Protein AF-A0A6I1ZNT2-F1 (afdb_monomer_lite)

Sequence (365 aa):
MSSWWNGPRPATCPTPTTRRLNVGRVSFAVLEDRKFKSGCNGLVPPTTSGRADHVIDPDFDPKTFDVPGAKLLGDRQLAFLADWAADWRDADMKAALSQTVFAGVATLHGAELFRLVADLDCNGWPQTGRNQALHELRRGFAFMVGGDQHLSTIVHHGIDDWNDAGWSFCVPSIANFYPRAWVPLTPGGNREAGMPDYTGKFLDGLGNHVTVWAATNPGKPTGREPAALHDRMPGYGIVRFNKAERTITIECWPRYADPSNPDERQYPGWPKTISQLDNYGRRAVRYLPTIKVRGMADPVLQVIDEADGEIVYTLRIKGSSFRPKVFREGVYTLKVGEPGTEKMKTLTGIQSLAPEKSRMIRVKF

pLDDT: mean 93.95, std 11.27, range [30.97, 98.94]

Structure (mmCIF, N/CA/C/O backbone):
data_AF-A0A6I1ZNT2-F1
#
_entry.id   AF-A0A6I1ZNT2-F1
#
loop_
_atom_site.group_PDB
_atom_site.id
_atom_site.type_symbol
_atom_site.label_atom_id
_atom_site.label_alt_id
_atom_site.label_comp_id
_atom_site.label_asym_id
_atom_site.label_entity_id
_atom_site.label_seq_id
_atom_site.pdbx_PDB_ins_code
_atom_site.Cartn_x
_atom_site.Cartn_y
_atom_site.Cartn_z
_atom_site.occupancy
_atom_site.B_iso_or_equiv
_atom_site.auth_seq_id
_atom_site.auth_comp_id
_atom_site.auth_asym_id
_atom_site.auth_atom_id
_atom_site.pdbx_PDB_model_num
ATOM 1 N N . MET A 1 1 ? 20.709 -15.180 -17.227 1.00 37.53 1 MET A N 1
ATOM 2 C CA . MET A 1 1 ? 19.789 -15.405 -16.085 1.00 37.53 1 MET A CA 1
ATOM 3 C C . MET A 1 1 ? 18.461 -16.007 -16.572 1.00 37.53 1 MET A C 1
ATOM 5 O O . MET A 1 1 ? 17.402 -15.480 -16.270 1.00 37.53 1 MET A O 1
ATOM 9 N N . SER A 1 2 ? 18.493 -17.101 -17.342 1.00 32.47 2 SER A N 1
ATOM 10 C CA . SER A 1 2 ? 17.311 -17.684 -18.011 1.00 32.47 2 SER A CA 1
ATOM 11 C C . SER A 1 2 ? 16.838 -19.016 -17.406 1.00 32.47 2 SER A C 1
ATOM 13 O O . SER A 1 2 ? 15.944 -19.648 -17.953 1.00 32.47 2 SER A O 1
ATOM 15 N N . SER A 1 3 ? 17.389 -19.457 -16.271 1.00 30.97 3 SER A N 1
ATOM 16 C CA . SER A 1 3 ? 17.131 -20.800 -15.723 1.00 30.97 3 SER A CA 1
ATOM 17 C C . SER A 1 3 ? 16.056 -20.884 -14.628 1.00 30.97 3 SER A C 1
ATOM 19 O O . SER A 1 3 ? 15.853 -21.965 -14.088 1.00 30.97 3 SER A O 1
ATOM 21 N N . TRP A 1 4 ? 15.349 -19.796 -14.299 1.00 38.69 4 TRP A N 1
ATOM 22 C CA . TRP A 1 4 ? 14.295 -19.801 -13.264 1.00 38.69 4 TRP A CA 1
ATOM 23 C C . TRP A 1 4 ? 12.877 -20.080 -13.801 1.00 38.69 4 TRP A C 1
ATOM 25 O O . TRP A 1 4 ? 11.938 -20.173 -13.020 1.00 38.69 4 TRP A O 1
ATOM 35 N N . TRP A 1 5 ? 12.716 -20.239 -15.121 1.00 41.88 5 TRP A N 1
ATOM 36 C CA . TRP A 1 5 ? 11.409 -20.236 -15.803 1.00 41.88 5 TRP A CA 1
ATOM 37 C C . TRP A 1 5 ? 10.924 -21.610 -16.297 1.00 41.88 5 TRP A C 1
ATOM 39 O O . TRP A 1 5 ? 9.924 -21.695 -17.012 1.00 41.88 5 TRP A O 1
ATOM 49 N N . ASN A 1 6 ? 11.604 -22.692 -15.904 1.00 40.50 6 ASN A N 1
ATOM 50 C CA . ASN A 1 6 ? 11.052 -24.042 -16.022 1.00 40.50 6 ASN A CA 1
ATOM 51 C C . ASN A 1 6 ? 10.135 -24.267 -14.813 1.00 40.50 6 ASN A C 1
ATOM 53 O O . ASN A 1 6 ? 10.592 -24.178 -13.676 1.00 40.50 6 ASN A O 1
ATOM 57 N N . GLY A 1 7 ? 8.840 -24.454 -15.082 1.00 44.12 7 GLY A N 1
ATOM 58 C CA . GLY A 1 7 ? 7.743 -24.201 -14.143 1.00 44.12 7 GLY A CA 1
ATOM 59 C C . GLY A 1 7 ? 7.878 -24.835 -12.749 1.00 44.12 7 GLY A C 1
ATOM 60 O O . GLY A 1 7 ? 8.479 -25.902 -12.593 1.00 44.12 7 GLY A O 1
ATOM 61 N N . PRO A 1 8 ? 7.291 -24.213 -11.710 1.00 42.75 8 PRO A N 1
ATOM 62 C CA . PRO A 1 8 ? 7.366 -24.760 -10.371 1.00 42.75 8 PRO A CA 1
ATOM 63 C C . PRO A 1 8 ? 6.466 -25.997 -10.270 1.00 42.75 8 PRO A C 1
ATOM 65 O O . PRO A 1 8 ? 5.246 -25.912 -10.405 1.00 42.75 8 PRO A O 1
ATOM 68 N N . ARG A 1 9 ? 7.045 -27.149 -9.905 1.00 43.91 9 ARG A N 1
ATOM 69 C CA . ARG A 1 9 ? 6.327 -27.996 -8.942 1.00 43.91 9 ARG A CA 1
ATOM 70 C C . ARG A 1 9 ? 6.219 -27.155 -7.666 1.00 43.91 9 ARG A C 1
ATOM 72 O O . ARG A 1 9 ? 7.243 -26.584 -7.281 1.00 43.91 9 ARG A O 1
ATOM 79 N N . PRO A 1 10 ? 5.045 -27.042 -7.021 1.00 43.69 10 PRO A N 1
ATOM 80 C CA . PRO A 1 10 ? 4.932 -26.299 -5.775 1.00 43.69 10 PRO A CA 1
ATOM 81 C C . PRO A 1 10 ? 5.997 -26.810 -4.806 1.00 43.69 10 PRO A C 1
ATOM 83 O O . PRO A 1 10 ? 6.025 -27.993 -4.466 1.00 43.69 10 PRO A O 1
ATOM 86 N N . ALA A 1 11 ? 6.927 -25.934 -4.431 1.00 44.03 11 ALA A N 1
ATOM 87 C CA . ALA A 1 11 ? 8.007 -26.301 -3.540 1.00 44.03 11 ALA A CA 1
ATOM 88 C C . ALA A 1 11 ? 7.400 -26.690 -2.189 1.00 44.03 11 ALA A C 1
ATOM 90 O O . ALA A 1 11 ? 6.886 -25.843 -1.458 1.00 44.03 11 ALA A O 1
ATOM 91 N N . THR A 1 12 ? 7.522 -27.962 -1.812 1.00 42.97 12 THR A N 1
ATOM 92 C CA . THR A 1 12 ? 7.247 -28.467 -0.460 1.00 42.97 12 THR A CA 1
ATOM 93 C C . THR A 1 12 ? 8.344 -28.036 0.519 1.00 42.97 12 THR A C 1
ATOM 95 O O . THR A 1 12 ? 8.755 -28.821 1.365 1.00 42.97 12 THR A O 1
ATOM 98 N N . CYS A 1 13 ? 8.879 -26.815 0.385 1.00 43.72 13 CYS A N 1
ATOM 99 C CA . CYS A 1 13 ? 9.906 -26.296 1.281 1.00 43.72 13 CYS A CA 1
ATOM 100 C C . CYS A 1 13 ? 9.264 -26.088 2.665 1.00 43.72 13 CYS A C 1
ATOM 102 O O . CYS A 1 13 ? 8.438 -25.173 2.810 1.00 43.72 13 CYS A O 1
ATOM 104 N N . PRO A 1 14 ? 9.592 -26.942 3.656 1.00 51.94 14 PRO A N 1
ATOM 105 C CA . PRO A 1 14 ? 8.794 -27.101 4.867 1.00 51.94 14 PRO A CA 1
ATOM 106 C C . PRO A 1 14 ? 8.997 -25.963 5.867 1.00 51.94 14 PRO A C 1
ATOM 108 O O . PRO A 1 14 ? 8.201 -25.828 6.790 1.00 51.94 14 PRO A O 1
ATOM 111 N N . THR A 1 15 ? 10.016 -25.120 5.681 1.00 56.06 15 THR A N 1
ATOM 112 C CA . THR A 1 15 ? 10.277 -23.969 6.547 1.00 56.06 15 THR A CA 1
ATOM 113 C C . THR A 1 15 ? 9.521 -22.749 6.011 1.00 56.06 15 THR A C 1
ATOM 115 O O . THR A 1 15 ? 9.866 -22.235 4.941 1.00 56.06 15 THR A O 1
ATOM 118 N N . PRO A 1 16 ? 8.467 -22.275 6.695 1.00 62.47 16 PRO A N 1
ATOM 119 C CA . PRO A 1 16 ? 7.781 -21.048 6.315 1.00 62.47 16 PRO A CA 1
ATOM 120 C C . PRO A 1 16 ? 8.664 -19.866 6.711 1.00 62.47 16 PRO A C 1
ATOM 122 O O . PRO A 1 16 ? 9.086 -19.778 7.865 1.00 62.47 16 PRO A O 1
ATOM 125 N N . THR A 1 17 ? 8.936 -18.958 5.777 1.00 73.38 17 THR A N 1
ATOM 126 C CA . THR A 1 17 ? 9.560 -17.670 6.111 1.00 73.38 17 THR A CA 1
ATOM 127 C C . THR A 1 17 ? 8.524 -16.555 6.265 1.00 73.38 17 THR A C 1
ATOM 129 O O . THR A 1 17 ? 8.835 -15.544 6.899 1.00 73.38 17 THR A O 1
ATOM 132 N N . THR A 1 18 ? 7.271 -16.779 5.830 1.00 85.25 18 THR A N 1
ATOM 133 C CA . THR A 1 18 ? 6.126 -15.930 6.172 1.00 85.25 18 THR A CA 1
ATOM 134 C C . THR A 1 18 ? 5.996 -15.836 7.684 1.00 85.25 18 THR A C 1
ATOM 136 O O . THR A 1 18 ? 5.742 -16.835 8.366 1.00 85.25 18 THR A O 1
ATOM 139 N N . ARG A 1 19 ? 6.172 -14.630 8.221 1.00 92.12 19 ARG A N 1
ATOM 140 C CA . ARG A 1 19 ? 6.136 -14.406 9.665 1.00 92.12 19 ARG A CA 1
ATOM 141 C C . ARG A 1 19 ? 5.747 -12.987 10.017 1.00 92.12 19 ARG A C 1
ATOM 143 O O . ARG A 1 19 ? 5.930 -12.045 9.246 1.00 92.12 19 ARG A O 1
ATOM 150 N N . ARG A 1 20 ? 5.301 -12.841 11.258 1.00 94.56 20 ARG A N 1
ATOM 151 C CA . ARG A 1 20 ? 5.188 -11.555 11.931 1.00 94.56 20 ARG A CA 1
ATOM 152 C C . ARG A 1 20 ? 6.524 -11.201 12.582 1.00 94.56 20 ARG A C 1
ATOM 154 O O . ARG A 1 20 ? 7.113 -12.024 13.277 1.00 94.56 20 ARG A O 1
ATOM 161 N N . LEU A 1 21 ? 6.961 -9.961 12.411 1.00 96.19 21 LEU A N 1
ATOM 162 C CA . LEU A 1 21 ? 8.041 -9.344 13.178 1.00 96.19 21 LEU A CA 1
ATOM 163 C C . LEU A 1 21 ? 7.482 -8.095 13.874 1.00 96.19 21 LEU A C 1
ATOM 165 O O . LEU A 1 21 ? 6.668 -7.384 13.294 1.00 96.19 21 LEU A O 1
ATOM 169 N N . ASN A 1 22 ? 7.872 -7.822 15.117 1.00 96.69 22 ASN A N 1
ATOM 170 C CA . ASN A 1 22 ? 7.491 -6.592 15.813 1.00 96.69 22 ASN A CA 1
ATOM 171 C C . ASN A 1 22 ? 8.754 -5.862 16.264 1.00 96.69 22 ASN A C 1
ATOM 173 O O . ASN A 1 22 ? 9.543 -6.415 17.026 1.00 96.69 22 ASN A O 1
ATOM 177 N N . VAL A 1 23 ? 8.949 -4.639 15.775 1.00 97.19 23 VAL A N 1
ATOM 178 C CA . VAL A 1 23 ? 10.104 -3.803 16.114 1.00 97.19 23 VAL A CA 1
ATOM 179 C C . VAL A 1 23 ? 9.589 -2.444 16.542 1.00 97.19 23 VAL A C 1
ATOM 181 O O . VAL A 1 23 ? 8.907 -1.760 15.783 1.00 97.19 23 VAL A O 1
ATOM 184 N N . GLY A 1 24 ? 9.876 -2.055 17.785 1.00 96.75 24 GLY A N 1
ATOM 185 C CA . GLY A 1 24 ? 9.485 -0.745 18.300 1.00 96.75 24 GLY A CA 1
ATOM 186 C C . GLY A 1 24 ? 7.976 -0.475 18.244 1.00 96.75 24 GLY A C 1
ATOM 187 O O . GLY A 1 24 ? 7.591 0.685 18.109 1.00 96.75 24 GLY A O 1
ATOM 188 N N . ARG A 1 25 ? 7.125 -1.507 18.364 1.00 97.50 25 ARG A N 1
ATOM 189 C CA . ARG A 1 25 ? 5.655 -1.446 18.208 1.00 97.50 25 ARG A CA 1
ATOM 190 C C . ARG A 1 25 ? 5.172 -1.148 16.783 1.00 97.50 25 ARG A C 1
ATOM 192 O O . ARG A 1 25 ? 4.029 -0.739 16.590 1.00 97.50 25 ARG A O 1
ATOM 199 N N . VAL A 1 26 ? 6.013 -1.369 15.779 1.00 98.62 26 VAL A N 1
ATOM 200 C CA . VAL A 1 26 ? 5.588 -1.485 14.381 1.00 98.62 26 VAL A CA 1
ATOM 201 C C . VAL A 1 26 ? 5.584 -2.965 14.031 1.00 98.62 26 VAL A C 1
ATOM 203 O O . VAL A 1 26 ? 6.607 -3.644 14.150 1.00 98.62 26 VAL A O 1
ATOM 206 N N . SER A 1 27 ? 4.422 -3.485 13.638 1.00 98.56 27 SER A N 1
ATOM 207 C CA . SER A 1 27 ? 4.310 -4.884 13.237 1.00 98.56 27 SER A CA 1
ATOM 208 C C . SER A 1 27 ? 4.508 -5.024 11.735 1.00 98.56 27 SER A C 1
ATOM 210 O O . SER A 1 27 ? 3.797 -4.408 10.950 1.00 98.56 27 SER A O 1
ATOM 212 N N . PHE A 1 28 ? 5.435 -5.893 11.355 1.00 98.62 28 PHE A N 1
ATOM 213 C CA . PHE A 1 28 ? 5.756 -6.237 9.982 1.00 98.62 28 PHE A CA 1
ATOM 214 C C . PHE A 1 28 ? 5.200 -7.617 9.634 1.00 98.62 28 PHE A C 1
ATOM 216 O O . PHE A 1 28 ? 5.432 -8.577 10.375 1.00 98.62 28 PHE A O 1
ATOM 223 N N . ALA A 1 29 ? 4.492 -7.719 8.514 1.00 98.31 29 ALA A N 1
ATOM 224 C CA . ALA A 1 29 ? 4.256 -8.979 7.819 1.00 98.31 29 ALA A CA 1
ATOM 225 C C . ALA A 1 29 ? 5.391 -9.196 6.813 1.00 98.31 29 ALA A C 1
ATOM 227 O O . ALA A 1 29 ? 5.578 -8.374 5.923 1.00 98.31 29 ALA A O 1
ATOM 228 N N . VAL A 1 30 ? 6.161 -10.271 6.956 1.00 97.88 30 VAL A N 1
ATOM 229 C CA . VAL A 1 30 ? 7.180 -10.661 5.970 1.00 97.88 30 VAL A CA 1
ATOM 230 C C . VAL A 1 30 ? 6.550 -11.677 5.030 1.00 97.88 30 VAL A C 1
ATOM 232 O O . VAL A 1 30 ? 6.069 -12.704 5.507 1.00 97.88 30 VAL A O 1
ATOM 235 N N . LEU A 1 31 ? 6.519 -11.379 3.732 1.00 96.75 31 LEU A N 1
ATOM 236 C CA . LEU A 1 31 ? 5.845 -12.183 2.714 1.00 96.75 31 LEU A CA 1
ATOM 237 C C . LEU A 1 31 ? 6.841 -12.976 1.856 1.00 96.75 31 LEU A C 1
ATOM 239 O O . LEU A 1 31 ? 8.008 -12.620 1.702 1.00 96.75 31 LEU A O 1
ATOM 243 N N . GLU A 1 32 ? 6.356 -14.083 1.306 1.00 94.31 32 GLU A N 1
ATOM 244 C CA . GLU A 1 32 ? 7.071 -14.995 0.410 1.00 94.31 32 GLU A CA 1
ATOM 245 C C . GLU A 1 32 ? 6.429 -14.960 -0.984 1.00 94.31 32 GLU A C 1
ATOM 247 O O . GLU A 1 32 ? 6.019 -15.992 -1.516 1.00 94.31 32 GLU A O 1
ATOM 252 N N . ASP A 1 33 ? 6.261 -13.773 -1.565 1.00 93.12 33 ASP A N 1
ATOM 253 C CA . ASP A 1 33 ? 5.501 -13.598 -2.812 1.00 93.12 33 ASP A CA 1
ATOM 254 C C . ASP A 1 33 ? 6.090 -14.396 -3.998 1.00 93.12 33 ASP A C 1
ATOM 256 O O . ASP A 1 33 ? 5.336 -14.901 -4.813 1.00 93.12 33 ASP A O 1
ATOM 260 N N . ARG A 1 34 ? 7.403 -14.650 -4.045 1.00 91.31 34 ARG A N 1
ATOM 261 C CA . ARG A 1 34 ? 8.047 -15.485 -5.077 1.00 91.31 34 ARG A CA 1
ATOM 262 C C . ARG A 1 34 ? 7.823 -16.982 -4.902 1.00 91.31 34 ARG A C 1
ATOM 264 O O . ARG A 1 34 ? 7.817 -17.714 -5.884 1.00 91.31 34 ARG A O 1
ATOM 271 N N . LYS A 1 35 ? 7.673 -17.459 -3.662 1.00 90.88 35 LYS A N 1
ATOM 272 C CA . LYS A 1 35 ? 7.567 -18.900 -3.365 1.00 90.88 35 LYS A CA 1
ATOM 273 C C . LYS A 1 35 ? 6.221 -19.471 -3.797 1.00 90.88 35 LYS A C 1
ATOM 275 O O . LYS A 1 35 ? 6.144 -20.632 -4.189 1.00 90.88 35 LYS A O 1
ATOM 280 N N . PHE A 1 36 ? 5.170 -18.667 -3.663 1.00 90.38 36 PHE A N 1
ATOM 281 C CA . PHE A 1 36 ? 3.791 -19.097 -3.884 1.00 90.38 36 PHE A CA 1
ATOM 282 C C . PHE A 1 36 ? 3.188 -18.565 -5.184 1.00 90.38 36 PHE A C 1
ATOM 284 O O . PHE A 1 36 ? 2.140 -19.067 -5.599 1.00 90.38 36 PHE A O 1
ATOM 291 N N . LYS A 1 37 ? 3.835 -17.588 -5.828 1.00 95.25 37 LYS A N 1
ATOM 292 C CA . LYS A 1 37 ? 3.367 -17.039 -7.094 1.00 95.25 37 LYS A CA 1
ATOM 293 C C . LYS A 1 37 ? 3.475 -18.069 -8.212 1.00 95.25 37 LYS A C 1
ATOM 295 O O . LYS A 1 37 ? 4.487 -18.753 -8.361 1.00 95.25 37 LYS A O 1
ATOM 300 N N . SER A 1 38 ? 2.415 -18.174 -9.004 1.00 95.62 38 SER A N 1
ATOM 301 C CA . SER A 1 38 ? 2.384 -19.020 -10.193 1.00 95.62 38 SER A CA 1
ATOM 302 C C . SER A 1 38 ? 3.425 -18.566 -11.219 1.00 95.62 38 SER A C 1
ATOM 304 O O . SER A 1 38 ? 3.641 -17.375 -11.408 1.00 95.62 38 SER A O 1
ATOM 306 N N . GLY A 1 39 ? 4.043 -19.511 -11.928 1.00 94.69 39 GLY A N 1
ATOM 307 C CA . GLY A 1 39 ? 4.796 -19.189 -13.141 1.00 94.69 39 GLY A CA 1
ATOM 308 C C . GLY A 1 39 ? 3.832 -18.902 -14.294 1.00 94.69 39 GLY A C 1
ATOM 309 O O . GLY A 1 39 ? 2.870 -19.644 -14.473 1.00 94.69 39 GLY A O 1
ATOM 310 N N . CYS A 1 40 ? 4.075 -17.848 -15.073 1.00 93.75 40 CYS A N 1
ATOM 311 C CA . CYS A 1 40 ? 3.227 -17.499 -16.219 1.00 93.75 40 CYS A CA 1
ATOM 312 C C . CYS A 1 40 ? 3.421 -18.440 -17.424 1.00 93.75 40 CYS A C 1
ATOM 314 O O . CYS A 1 40 ? 2.483 -18.670 -18.184 1.00 93.75 40 CYS A O 1
ATOM 316 N N . ASN A 1 41 ? 4.614 -19.019 -17.595 1.00 94.00 41 ASN A N 1
ATOM 317 C CA . ASN A 1 41 ? 4.934 -19.877 -18.736 1.00 94.00 41 ASN A CA 1
ATOM 318 C C . ASN A 1 41 ? 4.011 -21.110 -18.804 1.00 94.00 41 ASN A C 1
ATOM 320 O O . ASN A 1 41 ? 3.999 -21.930 -17.887 1.00 94.00 41 ASN A O 1
ATOM 324 N N . GLY A 1 42 ? 3.247 -21.227 -19.893 1.00 91.38 42 GLY A N 1
ATOM 325 C CA . GLY A 1 42 ? 2.252 -22.286 -20.098 1.00 91.38 42 GLY A CA 1
ATOM 326 C C . GLY A 1 42 ? 0.937 -22.102 -19.329 1.00 91.38 42 GLY A C 1
ATOM 327 O O . GLY A 1 42 ? 0.044 -22.930 -19.480 1.00 91.38 42 GLY A O 1
ATOM 328 N N . LEU A 1 43 ? 0.810 -21.041 -18.524 1.00 93.69 43 LEU A N 1
ATOM 329 C CA . LEU A 1 43 ? -0.399 -20.712 -17.764 1.00 93.69 43 LEU A CA 1
ATOM 330 C C . LEU A 1 43 ? -1.214 -19.587 -18.421 1.00 93.69 43 LEU A C 1
ATOM 332 O O . LEU A 1 43 ? -2.437 -19.588 -18.331 1.00 93.69 43 LEU A O 1
ATOM 336 N N . VAL A 1 44 ? -0.544 -18.648 -19.089 1.00 94.06 44 VAL A N 1
ATOM 337 C CA . VAL A 1 44 ? -1.158 -17.533 -19.833 1.00 94.06 44 VAL A CA 1
ATOM 338 C C . VAL A 1 44 ? -0.854 -17.659 -21.334 1.00 94.06 44 VAL A C 1
ATOM 340 O O . VAL A 1 44 ? 0.020 -18.455 -21.703 1.00 94.06 44 VAL A O 1
ATOM 343 N N . PRO A 1 45 ? -1.542 -16.905 -22.218 1.00 93.19 45 PRO A N 1
ATOM 344 C CA . PRO A 1 45 ? -1.212 -16.885 -23.640 1.00 93.19 45 PRO A CA 1
ATOM 345 C C . PRO A 1 45 ? 0.279 -16.587 -23.885 1.00 93.19 45 PRO A C 1
ATOM 347 O O . PRO A 1 45 ? 0.867 -15.766 -23.174 1.00 93.19 45 PRO A O 1
ATOM 350 N N . PRO A 1 46 ? 0.918 -17.241 -24.872 1.00 92.00 46 PRO A N 1
ATOM 351 C CA . PRO A 1 46 ? 2.330 -17.025 -25.149 1.00 92.00 46 PRO A CA 1
ATOM 352 C C . PRO A 1 46 ? 2.579 -15.587 -25.603 1.00 92.00 46 PRO A C 1
ATOM 354 O O . PRO A 1 46 ? 1.836 -15.028 -26.408 1.00 92.00 46 PRO A O 1
ATOM 357 N N . THR A 1 47 ? 3.663 -15.001 -25.111 1.00 91.94 47 THR A N 1
ATOM 358 C CA . THR A 1 47 ? 4.120 -13.677 -25.529 1.00 91.94 47 THR A CA 1
ATOM 359 C C . THR A 1 47 ? 5.020 -13.783 -26.763 1.00 91.94 47 THR A C 1
ATOM 361 O O . THR A 1 47 ? 5.680 -14.796 -27.004 1.00 91.94 47 THR A O 1
ATOM 364 N N . THR A 1 48 ? 5.098 -12.708 -27.545 1.00 89.38 48 THR A N 1
ATOM 365 C CA . THR A 1 48 ? 5.942 -12.625 -28.752 1.00 89.38 48 THR A CA 1
ATOM 366 C C . THR A 1 48 ? 7.348 -12.079 -28.480 1.00 89.38 48 THR A C 1
ATOM 368 O O . THR A 1 48 ? 8.175 -12.009 -29.383 1.00 89.38 48 THR A O 1
ATOM 371 N N . SER A 1 49 ? 7.655 -11.725 -27.230 1.00 89.25 49 SER A N 1
ATOM 372 C CA . SER A 1 49 ? 8.928 -11.117 -26.812 1.00 89.25 49 SER A CA 1
ATOM 373 C C . SER A 1 49 ? 10.082 -12.117 -26.637 1.00 89.25 49 SER A C 1
ATOM 375 O O . SER A 1 49 ? 11.203 -11.718 -26.324 1.00 89.25 49 SER A O 1
ATOM 377 N N . GLY A 1 50 ? 9.812 -13.422 -26.765 1.00 88.25 50 GLY A N 1
ATOM 378 C CA . GLY A 1 50 ? 10.752 -14.491 -26.408 1.00 88.25 50 GLY A CA 1
ATOM 379 C C . GLY A 1 50 ? 10.844 -14.766 -24.899 1.00 88.25 50 GLY A C 1
ATOM 380 O O . GLY A 1 50 ? 11.653 -15.591 -24.473 1.00 88.25 50 GLY A O 1
ATOM 381 N N . ARG A 1 51 ? 10.017 -14.098 -24.083 1.00 92.31 51 ARG A N 1
ATOM 382 C CA . ARG A 1 51 ? 9.950 -14.246 -22.624 1.00 92.31 51 ARG A CA 1
ATOM 383 C C . ARG A 1 51 ? 8.505 -14.281 -22.143 1.00 92.31 51 ARG A C 1
ATOM 385 O O . ARG A 1 51 ? 7.793 -13.293 -22.294 1.00 92.31 51 ARG A O 1
ATOM 392 N N . ALA A 1 52 ? 8.097 -15.376 -21.503 1.00 93.12 52 ALA A N 1
ATOM 393 C CA . ALA A 1 52 ? 6.710 -15.600 -21.075 1.00 93.12 52 ALA A CA 1
ATOM 394 C C . ALA A 1 52 ? 6.144 -14.518 -20.131 1.00 93.12 52 ALA A C 1
ATOM 396 O O . ALA A 1 52 ? 4.933 -14.376 -20.015 1.00 93.12 52 ALA A O 1
ATOM 397 N N . ASP A 1 53 ? 7.006 -13.766 -19.449 1.00 93.69 53 ASP A N 1
ATOM 398 C CA . ASP A 1 53 ? 6.659 -12.696 -18.514 1.00 93.69 53 ASP A CA 1
ATOM 399 C C . ASP A 1 53 ? 6.652 -11.289 -19.134 1.00 93.69 53 ASP A C 1
ATOM 401 O O . ASP A 1 53 ? 6.175 -10.353 -18.501 1.00 93.69 53 ASP A O 1
ATOM 405 N N . HIS A 1 54 ? 7.148 -11.122 -20.363 1.00 95.56 54 HIS A N 1
ATOM 406 C CA . HIS A 1 54 ? 7.249 -9.824 -21.033 1.00 95.56 54 HIS A CA 1
ATOM 407 C C . HIS A 1 54 ? 6.184 -9.679 -22.119 1.00 95.56 54 HIS A C 1
ATOM 409 O O . HIS A 1 54 ? 6.264 -10.333 -23.165 1.00 95.56 54 HIS A O 1
ATOM 415 N N . VAL A 1 55 ? 5.243 -8.760 -21.924 1.00 96.19 55 VAL A N 1
ATOM 416 C CA . VAL A 1 55 ? 4.217 -8.438 -22.920 1.00 96.19 55 VAL A CA 1
ATOM 417 C C . VAL A 1 55 ? 4.610 -7.167 -23.669 1.00 96.19 55 VAL A C 1
ATOM 419 O O . VAL A 1 55 ? 4.828 -6.123 -23.055 1.00 96.19 55 VAL A O 1
ATOM 422 N N . ILE A 1 56 ? 4.718 -7.260 -24.996 1.00 95.62 56 ILE A N 1
ATOM 423 C CA . ILE A 1 56 ? 5.104 -6.147 -25.888 1.00 95.62 56 ILE A CA 1
ATOM 424 C C . ILE A 1 56 ? 3.986 -5.712 -26.837 1.00 95.62 56 ILE A C 1
ATOM 426 O O . ILE A 1 56 ? 4.091 -4.648 -27.437 1.00 95.62 56 ILE A O 1
ATOM 430 N N . ASP A 1 57 ? 2.950 -6.535 -26.983 1.00 94.62 57 ASP A N 1
ATOM 431 C CA . ASP A 1 57 ? 1.806 -6.247 -27.840 1.00 94.62 57 ASP A CA 1
ATOM 432 C C . ASP A 1 57 ? 0.965 -5.123 -27.210 1.00 94.62 57 ASP A C 1
ATOM 434 O O . ASP A 1 57 ? 0.443 -5.326 -26.112 1.00 94.62 57 ASP A O 1
ATOM 438 N N . PRO A 1 58 ? 0.866 -3.933 -27.835 1.00 92.44 58 PRO A N 1
ATOM 439 C CA . PRO A 1 58 ? 0.096 -2.815 -27.292 1.00 92.44 58 PRO A CA 1
ATOM 440 C C . PRO A 1 58 ? -1.411 -3.079 -27.255 1.00 92.44 58 PRO A C 1
ATOM 442 O O . PRO A 1 58 ? -2.103 -2.422 -26.480 1.00 92.44 58 PRO A O 1
ATOM 445 N N . ASP A 1 59 ? -1.901 -4.033 -28.048 1.00 91.88 59 ASP A N 1
ATOM 446 C CA . ASP A 1 59 ? -3.326 -4.319 -28.201 1.00 91.88 59 ASP A CA 1
ATOM 447 C C . ASP A 1 59 ? -3.784 -5.511 -27.339 1.00 91.88 59 ASP A C 1
ATOM 449 O O . ASP A 1 59 ? -4.939 -5.940 -27.423 1.00 91.88 59 ASP A O 1
ATOM 453 N N . PHE A 1 60 ? -2.903 -6.059 -26.490 1.00 93.50 60 PHE A N 1
ATOM 454 C CA . PHE A 1 60 ? -3.247 -7.210 -25.656 1.00 93.50 60 PHE A CA 1
ATOM 455 C C . PHE A 1 60 ? -4.298 -6.856 -24.589 1.00 93.50 60 PHE A C 1
ATOM 457 O O . PHE A 1 60 ? -4.225 -5.816 -23.933 1.00 93.50 60 PHE A O 1
ATOM 464 N N . ASP A 1 61 ? -5.262 -7.756 -24.366 1.00 95.25 61 ASP A N 1
ATOM 465 C CA . ASP A 1 61 ? -6.227 -7.616 -23.272 1.00 95.25 61 ASP A CA 1
ATOM 466 C C . ASP A 1 61 ? -5.645 -8.209 -21.975 1.00 95.25 61 ASP A C 1
ATOM 468 O O . ASP A 1 61 ? -5.496 -9.438 -21.882 1.00 95.25 61 ASP A O 1
ATOM 472 N N . PRO A 1 62 ? -5.368 -7.395 -20.935 1.00 95.81 62 PRO A N 1
ATOM 473 C CA . PRO A 1 62 ? -4.792 -7.880 -19.685 1.00 95.81 62 PRO A CA 1
ATOM 474 C C . PRO A 1 62 ? -5.675 -8.895 -18.952 1.00 95.81 62 PRO A C 1
ATOM 476 O O . PRO A 1 62 ? -5.158 -9.693 -18.166 1.00 95.81 62 PRO A O 1
ATOM 479 N N . LYS A 1 63 ? -6.987 -8.931 -19.221 1.00 95.62 63 LYS A N 1
ATOM 480 C CA . LYS A 1 63 ? -7.892 -9.930 -18.631 1.00 95.62 63 LYS A CA 1
ATOM 481 C C . LYS A 1 63 ? -7.577 -11.346 -19.094 1.00 95.62 63 LYS A C 1
ATOM 483 O O . LYS A 1 63 ? -7.809 -12.288 -18.346 1.00 95.62 63 LYS A O 1
ATOM 488 N N . THR A 1 64 ? -7.009 -11.508 -20.289 1.00 95.50 64 THR A N 1
ATOM 489 C CA . THR A 1 64 ? -6.621 -12.830 -20.809 1.00 95.50 64 THR A CA 1
ATOM 490 C C . THR A 1 64 ? -5.459 -13.456 -20.030 1.00 95.50 64 THR A C 1
ATOM 492 O O . THR A 1 64 ? -5.230 -14.659 -20.130 1.00 95.50 64 THR A O 1
ATOM 495 N N . PHE A 1 65 ? -4.756 -12.657 -19.219 1.00 95.56 65 PHE A N 1
ATOM 496 C CA . PHE A 1 65 ? -3.651 -13.095 -18.371 1.00 95.56 65 PHE A CA 1
ATOM 497 C C . PHE A 1 65 ? -4.088 -13.348 -16.917 1.00 95.56 65 PHE A C 1
ATOM 499 O O . PHE A 1 65 ? -3.376 -14.050 -16.200 1.00 95.56 65 PHE A O 1
ATOM 506 N N . ASP A 1 66 ? -5.253 -12.860 -16.473 1.00 96.62 66 ASP A N 1
ATOM 507 C CA . ASP A 1 66 ? -5.807 -13.168 -15.142 1.00 96.62 66 ASP A CA 1
ATOM 508 C C . ASP A 1 66 ? -6.589 -14.489 -15.174 1.00 96.62 66 ASP A C 1
ATOM 510 O O . ASP A 1 66 ? -7.820 -14.527 -15.202 1.00 96.62 66 ASP A O 1
ATOM 514 N N . VAL A 1 67 ? -5.859 -15.602 -15.249 1.00 95.88 67 VAL A N 1
ATOM 515 C CA . VAL A 1 67 ? -6.462 -16.922 -15.466 1.00 95.88 67 VAL A CA 1
ATOM 516 C C . VAL A 1 67 ? -6.885 -17.608 -14.157 1.00 95.88 67 VAL A C 1
ATOM 518 O O . VAL A 1 67 ? -6.190 -17.501 -13.138 1.00 95.88 67 VAL A O 1
ATOM 521 N N . PRO A 1 68 ? -7.984 -18.390 -14.164 1.00 94.94 68 PRO A N 1
ATOM 522 C CA . PRO A 1 68 ? -8.383 -19.190 -13.012 1.00 94.94 68 PRO A CA 1
ATOM 523 C C . PRO A 1 68 ? -7.256 -20.102 -12.512 1.00 94.94 68 PRO A C 1
ATOM 525 O O . PRO A 1 68 ? -6.597 -20.794 -13.285 1.00 94.94 68 PRO A O 1
ATOM 528 N N . GLY A 1 69 ? -7.051 -20.128 -11.195 1.00 91.25 69 GLY A N 1
ATOM 529 C CA . GLY A 1 69 ? -6.035 -20.966 -10.552 1.00 91.25 69 GLY A CA 1
ATOM 530 C C . GLY A 1 69 ? -4.634 -20.349 -10.477 1.00 91.25 69 GLY A C 1
ATOM 531 O O . GLY A 1 69 ? -3.800 -20.884 -9.744 1.00 91.25 69 GLY A O 1
ATOM 532 N N . ALA A 1 70 ? -4.374 -19.216 -11.142 1.00 96.06 70 ALA A N 1
ATOM 533 C CA . ALA A 1 70 ? -3.160 -18.443 -10.903 1.00 96.06 70 ALA A CA 1
ATOM 534 C C . ALA A 1 70 ? -3.166 -17.876 -9.472 1.00 96.06 70 ALA A C 1
ATOM 536 O O . ALA A 1 70 ? -4.154 -17.303 -9.011 1.00 96.06 70 ALA A O 1
ATOM 537 N N . LYS A 1 71 ? -2.057 -18.042 -8.748 1.00 96.69 71 LYS A N 1
ATOM 538 C CA . LYS A 1 71 ? -1.902 -17.599 -7.357 1.00 96.69 71 LYS A CA 1
ATOM 539 C C . LYS A 1 71 ? -0.772 -16.582 -7.244 1.00 96.69 71 LYS A C 1
ATOM 541 O O . LYS A 1 71 ? 0.207 -16.655 -7.980 1.00 96.69 71 LYS A O 1
ATOM 546 N N . LEU A 1 72 ? -0.909 -15.657 -6.291 1.00 97.56 72 LEU A N 1
ATOM 547 C CA . LEU A 1 72 ? 0.158 -14.741 -5.877 1.00 97.56 72 LEU A CA 1
ATOM 548 C C . LEU A 1 72 ? 0.756 -15.169 -4.529 1.00 97.56 72 LEU A C 1
ATOM 550 O O . LEU A 1 72 ? 1.852 -15.707 -4.472 1.00 97.56 72 LEU A O 1
ATOM 554 N N . LEU A 1 73 ? 0.022 -14.973 -3.429 1.00 95.19 73 LEU A N 1
ATOM 555 C CA . LEU A 1 73 ? 0.507 -15.315 -2.085 1.00 95.19 73 LEU A CA 1
ATOM 556 C C . LEU A 1 73 ? 0.141 -16.749 -1.659 1.00 95.19 73 LEU A C 1
ATOM 558 O O . LEU A 1 73 ? 0.802 -17.329 -0.798 1.00 95.19 73 LEU A O 1
ATOM 562 N N . GLY A 1 74 ? -0.885 -17.338 -2.278 1.00 93.31 74 GLY A N 1
ATOM 563 C CA . GLY A 1 74 ? -1.442 -18.634 -1.890 1.00 93.31 74 GLY A CA 1
ATOM 564 C C . GLY A 1 74 ? -2.223 -18.598 -0.569 1.00 93.31 74 GLY A C 1
ATOM 565 O O . GLY A 1 74 ? -2.072 -17.699 0.258 1.00 93.31 74 GLY A O 1
ATOM 566 N N . ASP A 1 75 ? -3.066 -19.609 -0.366 1.00 93.81 75 ASP A N 1
ATOM 567 C CA . ASP A 1 75 ? -4.123 -19.608 0.658 1.00 93.81 75 ASP A CA 1
ATOM 568 C C . ASP A 1 75 ? -3.558 -19.478 2.081 1.00 93.81 75 ASP A C 1
ATOM 570 O O . ASP A 1 75 ? -4.096 -18.755 2.914 1.00 93.81 75 ASP A O 1
ATOM 574 N N . ARG A 1 76 ? -2.407 -20.109 2.344 1.00 93.31 76 ARG A N 1
ATOM 575 C CA . ARG A 1 76 ? -1.729 -20.042 3.645 1.00 93.31 76 ARG A CA 1
ATOM 576 C C . ARG A 1 76 ? -1.255 -18.626 3.992 1.00 93.31 76 ARG A C 1
ATOM 578 O O . ARG A 1 76 ? -1.376 -18.219 5.144 1.00 93.31 76 ARG A O 1
ATOM 585 N N . GLN A 1 77 ? -0.685 -17.890 3.036 1.00 95.38 77 GLN A N 1
ATOM 586 C CA . GLN A 1 77 ? -0.233 -16.521 3.300 1.00 95.38 77 GLN A CA 1
ATOM 587 C C . GLN A 1 77 ? -1.406 -15.547 3.389 1.00 95.38 77 GLN A C 1
ATOM 589 O O . GLN A 1 77 ? -1.345 -14.620 4.189 1.00 95.38 77 GLN A O 1
ATOM 594 N N . LEU A 1 78 ? -2.473 -15.767 2.612 1.00 97.50 78 LEU A N 1
ATOM 595 C CA . LEU A 1 78 ? -3.703 -14.980 2.723 1.00 97.50 78 LEU A CA 1
ATOM 596 C C . LEU A 1 78 ? -4.362 -15.175 4.094 1.00 97.50 78 LEU A C 1
ATOM 598 O O . LEU A 1 78 ? -4.699 -14.189 4.740 1.00 97.50 78 LEU A O 1
ATOM 602 N N . ALA A 1 79 ? -4.446 -16.413 4.591 1.00 97.00 79 ALA A N 1
ATOM 603 C CA . ALA A 1 79 ? -4.923 -16.691 5.946 1.00 97.00 79 ALA A CA 1
ATOM 604 C C . ALA A 1 79 ? -4.040 -16.019 7.012 1.00 97.00 79 ALA A C 1
ATOM 606 O O . ALA A 1 79 ? -4.545 -15.343 7.905 1.00 97.00 79 ALA A O 1
ATOM 607 N N . PHE A 1 80 ? -2.711 -16.117 6.872 1.00 97.69 80 PHE A N 1
ATOM 608 C CA . PHE A 1 80 ? -1.780 -15.398 7.745 1.00 97.69 80 PHE A CA 1
ATOM 609 C C . PHE A 1 80 ? -2.013 -13.882 7.719 1.00 97.69 80 PHE A C 1
ATOM 611 O O . PHE A 1 80 ? -2.004 -13.254 8.775 1.00 97.69 80 PHE A O 1
ATOM 618 N N . LEU A 1 81 ? -2.207 -13.286 6.539 1.00 98.44 81 LEU A N 1
ATOM 619 C CA . LEU A 1 81 ? -2.465 -11.856 6.407 1.00 98.44 81 LEU A CA 1
ATOM 620 C C . LEU A 1 81 ? -3.804 -11.460 7.029 1.00 98.44 81 LEU A C 1
ATOM 622 O O . LEU A 1 81 ? -3.849 -10.424 7.687 1.00 98.44 81 LEU A O 1
ATOM 626 N N . ALA A 1 82 ? -4.845 -12.282 6.895 1.00 98.31 82 ALA A N 1
ATOM 627 C CA . ALA A 1 82 ? -6.142 -12.045 7.520 1.00 98.31 82 ALA A CA 1
ATOM 628 C C . ALA A 1 82 ? -6.046 -12.025 9.051 1.00 98.31 82 ALA A C 1
ATOM 630 O O . ALA A 1 82 ? -6.525 -11.080 9.690 1.00 98.31 82 ALA A O 1
ATOM 631 N N . ASP A 1 83 ? -5.360 -13.012 9.632 1.00 98.12 83 ASP A N 1
ATOM 632 C CA . ASP A 1 83 ? -5.107 -13.087 11.073 1.00 98.12 83 ASP A CA 1
ATOM 633 C C . ASP A 1 83 ? -4.219 -11.929 11.541 1.00 98.12 83 ASP A C 1
ATOM 635 O O . ASP A 1 83 ? -4.507 -11.246 12.529 1.00 98.12 83 ASP A O 1
ATOM 639 N N . TRP A 1 84 ? -3.141 -11.660 10.803 1.00 98.50 84 TRP A N 1
ATOM 640 C CA . TRP A 1 84 ? -2.209 -10.586 11.113 1.00 98.50 84 TRP A CA 1
ATOM 641 C C . TRP A 1 84 ? -2.868 -9.210 11.016 1.00 98.50 84 TRP A C 1
ATOM 643 O O . TRP A 1 84 ? -2.622 -8.374 11.881 1.00 98.50 84 TRP A O 1
ATOM 653 N N . ALA A 1 85 ? -3.705 -8.945 10.015 1.00 98.44 85 ALA A N 1
ATOM 654 C CA . ALA A 1 85 ? -4.421 -7.679 9.860 1.00 98.44 85 ALA A CA 1
ATOM 655 C C . ALA A 1 85 ? -5.399 -7.438 11.021 1.00 98.44 85 ALA A C 1
ATOM 657 O O . ALA A 1 85 ? -5.553 -6.301 11.478 1.00 98.44 85 ALA A O 1
ATOM 658 N N . ALA A 1 86 ? -6.010 -8.510 11.534 1.00 98.19 86 ALA A N 1
ATOM 659 C CA . ALA A 1 86 ? -6.910 -8.467 12.677 1.00 98.19 86 ALA A CA 1
ATOM 660 C C . ALA A 1 86 ? -6.182 -8.305 14.026 1.00 98.19 86 ALA A C 1
ATOM 662 O O . ALA A 1 86 ? -6.724 -7.666 14.931 1.00 98.19 86 ALA A O 1
ATOM 663 N N . ASP A 1 87 ? -4.967 -8.842 14.170 1.00 97.75 87 ASP A N 1
ATOM 664 C CA . ASP A 1 87 ? -4.196 -8.833 15.418 1.00 97.75 87 ASP A CA 1
ATOM 665 C C . ASP A 1 87 ? -3.337 -7.568 15.595 1.00 97.75 87 ASP A C 1
ATOM 667 O O . ASP A 1 87 ? -2.290 -7.388 14.965 1.00 97.75 87 ASP A O 1
ATOM 671 N N . TRP A 1 88 ? -3.746 -6.706 16.526 1.00 98.12 88 TRP A N 1
ATOM 672 C CA . TRP A 1 88 ? -3.061 -5.455 16.879 1.00 98.12 88 TRP A CA 1
ATOM 673 C C . TRP A 1 88 ? -2.398 -5.468 18.265 1.00 98.12 88 TRP A C 1
ATOM 675 O O . TRP A 1 88 ? -2.053 -4.406 18.800 1.00 98.12 88 TRP A O 1
ATOM 685 N N . ARG A 1 89 ? -2.186 -6.653 18.857 1.00 96.25 89 ARG A N 1
ATOM 686 C CA . ARG A 1 89 ? -1.392 -6.781 20.093 1.00 96.25 89 ARG A CA 1
ATOM 687 C C . ARG A 1 89 ? -0.013 -6.170 19.888 1.00 96.25 89 ARG A C 1
ATOM 689 O O . ARG A 1 89 ? 0.590 -6.380 18.840 1.00 96.25 89 ARG A O 1
ATOM 696 N N . ASP A 1 90 ? 0.477 -5.406 20.857 1.00 95.19 90 ASP A N 1
ATOM 697 C CA . ASP A 1 90 ? 1.837 -4.841 20.867 1.00 95.19 90 ASP A CA 1
ATOM 698 C C . ASP A 1 90 ? 2.212 -3.964 19.659 1.00 95.19 90 ASP A C 1
ATOM 700 O O . ASP A 1 90 ? 3.393 -3.688 19.438 1.00 95.19 90 ASP A O 1
ATOM 704 N N . ALA A 1 91 ? 1.240 -3.537 18.851 1.00 97.75 91 ALA A N 1
ATOM 705 C CA . ALA A 1 91 ? 1.474 -2.799 17.619 1.00 97.75 91 ALA A CA 1
ATOM 706 C C . ALA A 1 91 ? 0.655 -1.514 17.585 1.00 97.75 91 ALA A C 1
ATOM 708 O O . ALA A 1 91 ? -0.539 -1.507 17.889 1.00 97.75 91 ALA A O 1
ATOM 709 N N . ASP A 1 92 ? 1.307 -0.442 17.158 1.00 98.25 92 ASP A N 1
ATOM 710 C CA . ASP A 1 92 ? 0.685 0.850 16.928 1.00 98.25 92 ASP A CA 1
ATOM 711 C C . ASP A 1 92 ? 0.517 1.172 15.440 1.00 98.25 92 ASP A C 1
ATOM 713 O O . ASP A 1 92 ? -0.382 1.915 15.049 1.00 98.25 92 ASP A O 1
ATOM 717 N N . MET A 1 93 ? 1.397 0.621 14.605 1.00 98.75 93 MET A N 1
ATOM 718 C CA . MET A 1 93 ? 1.385 0.759 13.152 1.00 98.75 93 MET A CA 1
ATOM 719 C C . MET A 1 93 ? 1.770 -0.574 12.513 1.00 98.75 93 MET A C 1
ATOM 721 O O . MET A 1 93 ? 2.391 -1.428 13.158 1.00 98.75 93 MET A O 1
ATOM 725 N N . LYS A 1 94 ? 1.394 -0.758 11.247 1.00 98.81 94 LYS A N 1
ATOM 726 C CA . LYS A 1 94 ? 1.639 -1.986 10.493 1.00 98.81 94 LYS A CA 1
ATOM 727 C C . LYS A 1 94 ? 2.299 -1.690 9.156 1.00 98.81 94 LYS A C 1
ATOM 729 O O . LYS A 1 94 ? 1.997 -0.687 8.512 1.00 98.81 94 LYS A O 1
ATOM 734 N N . ALA A 1 95 ? 3.173 -2.597 8.743 1.00 98.75 95 ALA A N 1
ATOM 735 C CA . ALA A 1 95 ? 3.755 -2.601 7.416 1.00 98.75 95 ALA A CA 1
ATOM 736 C C . ALA A 1 95 ? 3.905 -4.031 6.886 1.00 98.75 95 ALA A C 1
ATOM 738 O O . ALA A 1 95 ? 3.944 -4.986 7.660 1.00 98.75 95 ALA A O 1
ATOM 739 N N . ALA A 1 96 ? 3.993 -4.187 5.574 1.00 98.62 96 ALA A N 1
ATOM 740 C CA . ALA A 1 96 ? 4.289 -5.452 4.923 1.00 98.62 96 ALA A CA 1
ATOM 741 C C . ALA A 1 96 ? 5.568 -5.332 4.102 1.00 98.62 96 ALA A C 1
ATOM 743 O O . ALA A 1 96 ? 5.809 -4.306 3.469 1.00 98.62 96 ALA A O 1
ATOM 744 N N . LEU A 1 97 ? 6.379 -6.383 4.144 1.00 98.56 97 LEU A N 1
ATOM 745 C CA . LEU A 1 97 ? 7.604 -6.529 3.378 1.00 98.56 97 LEU A CA 1
ATOM 746 C C . LEU A 1 97 ? 7.379 -7.625 2.342 1.00 98.56 97 LEU A C 1
ATOM 748 O O . LEU A 1 97 ? 7.054 -8.757 2.704 1.00 98.56 97 LEU A O 1
ATOM 752 N N . SER A 1 98 ? 7.561 -7.281 1.077 1.00 97.69 98 SER A N 1
ATOM 753 C CA . SER A 1 98 ? 7.460 -8.188 -0.061 1.00 97.69 98 SER A CA 1
ATOM 754 C C . SER A 1 98 ? 8.710 -8.063 -0.929 1.00 97.69 98 SER A C 1
ATOM 756 O O . SER A 1 98 ? 9.503 -7.131 -0.778 1.00 97.69 98 SER A O 1
ATOM 758 N N . GLN A 1 99 ? 8.938 -9.015 -1.824 1.00 96.19 99 GLN A N 1
ATOM 759 C CA . GLN A 1 99 ? 10.092 -8.987 -2.708 1.00 96.19 99 GLN A CA 1
ATOM 760 C C . GLN A 1 99 ? 9.884 -7.899 -3.761 1.00 96.19 99 GLN A C 1
ATOM 762 O O . GLN A 1 99 ? 10.813 -7.148 -4.045 1.00 96.19 99 GLN A O 1
ATOM 767 N N . THR A 1 100 ? 8.658 -7.757 -4.275 1.00 95.56 100 THR A N 1
ATOM 768 C CA . THR A 1 100 ? 8.289 -6.733 -5.265 1.00 95.56 100 THR A CA 1
ATOM 769 C C . THR A 1 100 ? 6.960 -6.046 -4.923 1.00 95.56 100 THR A C 1
ATOM 771 O O . THR A 1 100 ? 6.240 -6.462 -4.010 1.00 95.56 100 THR A O 1
ATOM 774 N N . VAL A 1 101 ? 6.638 -4.948 -5.611 1.00 95.31 101 VAL A N 1
ATOM 775 C CA . VAL A 1 101 ? 5.423 -4.148 -5.363 1.00 95.31 101 VAL A CA 1
ATOM 776 C C . VAL A 1 101 ? 4.204 -4.679 -6.120 1.00 95.31 101 VAL A C 1
ATOM 778 O O . VAL A 1 101 ? 4.324 -5.283 -7.184 1.00 95.31 101 VAL A O 1
ATOM 781 N N . PHE A 1 102 ? 3.006 -4.421 -5.583 1.00 98.00 102 PHE A N 1
ATOM 782 C CA . PHE A 1 102 ? 1.706 -4.872 -6.112 1.00 98.00 102 PHE A CA 1
ATOM 783 C C . PHE A 1 102 ? 1.211 -4.036 -7.313 1.00 98.00 102 PHE A C 1
ATOM 785 O O . PHE A 1 102 ? 0.051 -3.613 -7.357 1.00 98.00 102 PHE A O 1
ATOM 792 N N . ALA A 1 103 ? 2.112 -3.702 -8.239 1.00 97.00 103 ALA A N 1
ATOM 793 C CA . ALA A 1 103 ? 1.846 -2.878 -9.419 1.00 97.00 103 ALA A CA 1
ATOM 794 C C . ALA A 1 103 ? 2.903 -3.095 -10.517 1.00 97.00 103 ALA A C 1
ATOM 796 O O . ALA A 1 103 ? 4.078 -3.296 -10.215 1.00 97.00 103 ALA A O 1
ATOM 797 N N . GLY A 1 104 ? 2.498 -2.982 -11.784 1.00 95.25 104 GLY A N 1
ATOM 798 C CA . GLY A 1 104 ? 3.372 -2.990 -12.963 1.00 95.25 104 GLY A CA 1
ATOM 799 C C . GLY A 1 104 ? 3.754 -1.588 -13.431 1.00 95.25 104 GLY A C 1
ATOM 800 O O . GLY A 1 104 ? 3.321 -1.150 -14.490 1.00 95.25 104 GLY A O 1
ATOM 801 N N . VAL A 1 105 ? 4.564 -0.872 -12.644 1.00 95.75 105 VAL A N 1
ATOM 802 C CA . VAL A 1 105 ? 4.965 0.520 -12.953 1.00 95.75 105 VAL A CA 1
ATOM 803 C C . VAL A 1 105 ? 6.192 0.603 -13.873 1.00 95.75 105 VAL A C 1
ATOM 805 O O . VAL A 1 105 ? 6.464 1.642 -14.459 1.00 95.75 105 VAL A O 1
ATOM 808 N N . ALA A 1 106 ? 6.967 -0.465 -14.052 1.00 96.06 106 ALA A N 1
ATOM 809 C CA . ALA A 1 106 ? 8.073 -0.442 -15.007 1.00 96.06 106 ALA A CA 1
ATOM 810 C C . ALA A 1 106 ? 7.545 -0.616 -16.444 1.00 96.06 106 ALA A C 1
ATOM 812 O O . ALA A 1 106 ? 7.177 -1.718 -16.840 1.00 96.06 106 ALA A O 1
ATOM 813 N N . THR A 1 107 ? 7.539 0.458 -17.238 1.00 96.69 107 THR A N 1
ATOM 814 C CA . THR A 1 107 ? 7.132 0.419 -18.661 1.00 96.69 107 THR A CA 1
ATOM 815 C C . THR A 1 107 ? 8.303 0.324 -19.626 1.00 96.69 107 THR A C 1
ATOM 817 O O . THR A 1 107 ? 8.123 -0.082 -20.766 1.00 96.69 107 THR A O 1
ATOM 820 N N . LEU A 1 108 ? 9.498 0.735 -19.202 1.00 96.69 108 LEU A N 1
ATOM 821 C CA . LEU A 1 108 ? 10.728 0.607 -19.978 1.00 96.69 108 LEU A CA 1
ATOM 822 C C . LEU A 1 108 ? 11.714 -0.265 -19.210 1.00 96.69 108 LEU A C 1
ATOM 824 O O . LEU A 1 108 ? 11.817 -0.125 -17.989 1.00 96.69 108 LEU A O 1
ATOM 828 N N . HIS A 1 109 ? 12.429 -1.144 -19.910 1.00 95.12 109 HIS A N 1
ATOM 829 C CA . HIS A 1 109 ? 13.248 -2.193 -19.303 1.00 95.12 109 HIS A CA 1
ATOM 830 C C . HIS A 1 109 ? 14.604 -2.362 -19.984 1.00 95.12 109 HIS A C 1
ATOM 832 O O . HIS A 1 109 ? 14.755 -2.163 -21.187 1.00 95.12 109 HIS A O 1
ATOM 838 N N . GLY A 1 110 ? 15.587 -2.809 -19.204 1.00 91.88 110 GLY A N 1
ATOM 839 C CA . GLY A 1 110 ? 16.897 -3.211 -19.702 1.00 91.88 110 GLY A CA 1
ATOM 840 C C . GLY A 1 110 ? 17.792 -2.041 -20.102 1.00 91.88 110 GLY A C 1
ATOM 841 O O . GLY A 1 110 ? 17.423 -0.876 -20.002 1.00 91.88 110 GLY A O 1
ATOM 842 N N . ALA A 1 111 ? 19.010 -2.364 -20.541 1.00 87.56 111 ALA A N 1
ATOM 843 C CA . ALA A 1 111 ? 20.035 -1.366 -20.857 1.00 87.56 111 ALA A CA 1
ATOM 844 C C . ALA A 1 111 ? 19.600 -0.370 -21.948 1.00 87.56 111 ALA A C 1
ATOM 846 O O . ALA A 1 111 ? 19.989 0.792 -21.894 1.00 87.56 111 ALA A O 1
ATOM 847 N N . GLU A 1 112 ? 18.774 -0.822 -22.893 1.00 89.69 112 GLU A N 1
ATOM 848 C CA . GLU A 1 112 ? 18.244 -0.015 -23.998 1.00 89.69 112 GLU A CA 1
ATOM 849 C C . GLU A 1 112 ? 16.889 0.638 -23.677 1.00 89.69 112 GLU A C 1
ATOM 851 O O . GLU A 1 112 ? 16.347 1.350 -24.516 1.00 89.69 112 GLU A O 1
ATOM 856 N N . LEU A 1 113 ? 16.336 0.415 -22.474 1.00 92.31 113 LEU A N 1
ATOM 857 C CA . LEU A 1 113 ? 15.024 0.923 -22.055 1.00 92.31 113 LEU A CA 1
ATOM 858 C C . LEU A 1 113 ? 13.910 0.616 -23.076 1.00 92.31 113 LEU A C 1
ATOM 860 O O . LEU A 1 113 ? 13.077 1.471 -23.384 1.00 92.31 113 LEU A O 1
ATOM 864 N N . PHE A 1 114 ? 13.872 -0.619 -23.586 1.00 93.81 114 PHE A N 1
ATOM 865 C CA . PHE A 1 114 ? 12.817 -1.056 -24.499 1.00 93.81 114 PHE A CA 1
ATOM 866 C C . PHE A 1 114 ? 11.464 -1.074 -23.783 1.00 93.81 114 PHE A C 1
ATOM 868 O O . PHE A 1 114 ? 11.375 -1.353 -22.583 1.00 93.81 114 PHE A O 1
ATOM 875 N N . ARG A 1 115 ? 10.395 -0.769 -24.520 1.00 95.19 115 ARG A N 1
ATOM 876 C CA . ARG A 1 115 ? 9.052 -0.684 -23.949 1.00 95.19 115 ARG A CA 1
ATOM 877 C C . ARG A 1 115 ? 8.450 -2.070 -23.739 1.00 95.19 115 ARG A C 1
ATOM 879 O O . ARG A 1 115 ? 8.391 -2.869 -24.667 1.00 95.19 115 ARG A O 1
ATOM 886 N N . LEU A 1 116 ? 7.960 -2.303 -22.526 1.00 95.38 116 LEU A N 1
ATOM 887 C CA . LEU A 1 116 ? 7.019 -3.366 -22.200 1.00 95.38 116 LEU A CA 1
ATOM 888 C C . LEU A 1 116 ? 5.658 -2.744 -21.913 1.00 95.38 116 LEU A C 1
ATOM 890 O O . LEU A 1 116 ? 5.561 -1.698 -21.268 1.00 95.38 116 LEU A O 1
ATOM 894 N N . VAL A 1 117 ? 4.614 -3.406 -22.393 1.00 95.12 117 VAL A N 1
ATOM 895 C CA . VAL A 1 117 ? 3.234 -3.050 -22.068 1.00 95.12 117 VAL A CA 1
ATOM 896 C C . VAL A 1 117 ? 2.903 -3.592 -20.685 1.00 95.12 117 VAL A C 1
ATOM 898 O O . VAL A 1 117 ? 2.402 -2.841 -19.859 1.00 95.12 117 VAL A O 1
ATOM 901 N N . ALA A 1 118 ? 3.285 -4.839 -20.390 1.00 95.81 118 ALA A N 1
ATOM 902 C CA . ALA A 1 118 ? 3.180 -5.430 -19.060 1.00 95.81 118 ALA A CA 1
ATOM 903 C C . ALA A 1 118 ? 4.370 -6.343 -18.729 1.00 95.81 118 ALA A C 1
ATOM 905 O O . ALA A 1 118 ? 4.954 -6.982 -19.607 1.00 95.81 118 ALA A O 1
ATOM 906 N N . ASP A 1 119 ? 4.692 -6.407 -17.437 1.00 94.88 119 ASP A N 1
ATOM 907 C CA . ASP 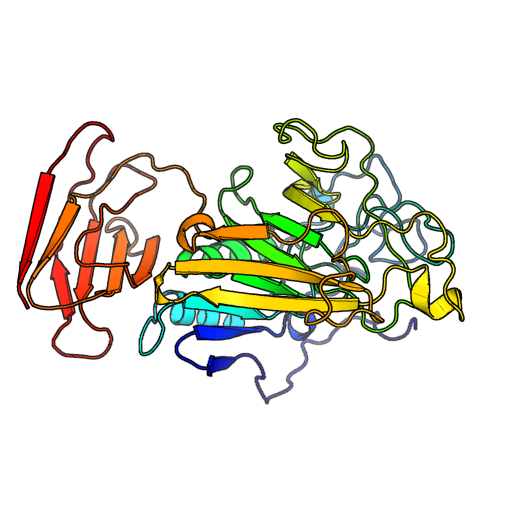A 1 119 ? 5.675 -7.313 -16.844 1.00 94.88 119 ASP A CA 1
ATOM 908 C C . ASP A 1 119 ? 4.952 -8.195 -15.816 1.00 94.88 119 ASP A C 1
ATOM 910 O O . ASP A 1 119 ? 4.481 -7.705 -14.788 1.00 94.88 119 ASP A O 1
ATOM 914 N N . LEU A 1 120 ? 4.830 -9.493 -16.104 1.00 96.12 120 LEU A N 1
ATOM 915 C CA . LEU A 1 120 ? 4.159 -10.450 -15.219 1.00 96.12 120 LEU A CA 1
ATOM 916 C C . LEU A 1 120 ? 5.012 -10.820 -14.007 1.00 96.12 120 LEU A C 1
ATOM 918 O O . LEU A 1 120 ? 4.523 -11.498 -13.100 1.00 96.12 120 LEU A O 1
ATOM 922 N N . ASP A 1 121 ? 6.277 -10.407 -13.962 1.00 94.56 121 ASP A N 1
ATOM 923 C CA . ASP A 1 121 ? 7.167 -10.694 -12.850 1.00 94.56 121 ASP A CA 1
ATOM 924 C C . ASP A 1 121 ? 6.830 -9.838 -11.614 1.00 94.56 121 ASP A C 1
ATOM 926 O O . ASP A 1 121 ? 6.967 -10.320 -10.489 1.00 94.56 121 ASP A O 1
ATOM 930 N N . CYS A 1 122 ? 6.257 -8.640 -11.760 1.00 95.25 122 CYS A N 1
ATOM 931 C CA . CYS A 1 122 ? 5.815 -7.826 -10.617 1.00 95.25 122 CYS A CA 1
ATOM 932 C C . CYS A 1 122 ? 4.578 -8.417 -9.904 1.00 95.25 122 CYS A C 1
ATOM 934 O O . CYS A 1 122 ? 3.836 -9.226 -10.463 1.00 95.25 122 CYS A O 1
ATOM 936 N N . ASN A 1 123 ? 4.263 -7.975 -8.682 1.00 97.94 123 ASN A N 1
ATOM 937 C CA . ASN A 1 123 ? 3.048 -8.423 -7.978 1.00 97.94 123 ASN A CA 1
ATOM 938 C C . ASN A 1 123 ? 1.772 -7.722 -8.482 1.00 97.94 123 ASN A C 1
ATOM 940 O O . ASN A 1 123 ? 0.741 -7.770 -7.815 1.00 97.94 123 ASN A O 1
ATOM 944 N N . GLY A 1 124 ? 1.827 -7.053 -9.638 1.00 97.50 124 GLY A N 1
ATOM 945 C CA . GLY A 1 124 ? 0.639 -6.639 -10.383 1.00 97.50 124 GLY A CA 1
ATOM 946 C C . GLY A 1 124 ? -0.114 -7.824 -11.000 1.00 97.50 124 G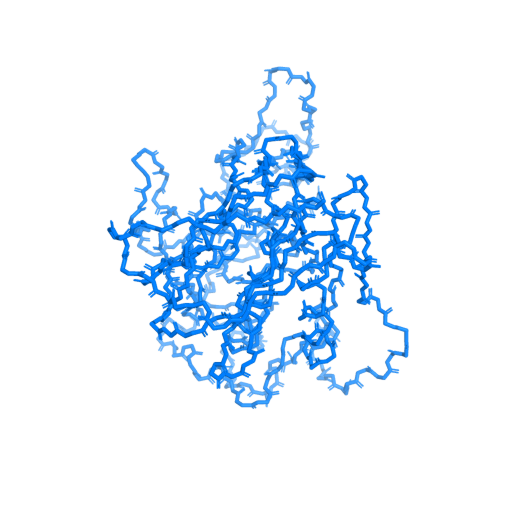LY A C 1
ATOM 947 O O . GLY A 1 124 ? -1.310 -7.700 -11.256 1.00 97.50 124 GLY A O 1
ATOM 948 N N . TRP A 1 125 ? 0.563 -8.963 -11.202 1.00 98.06 125 TRP A N 1
ATOM 949 C CA . TRP A 1 125 ? 0.002 -10.201 -11.749 1.00 98.06 125 TRP A CA 1
ATOM 950 C C . TRP A 1 125 ? 0.193 -11.391 -10.782 1.00 98.06 125 TRP A C 1
ATOM 952 O O . TRP A 1 125 ? 1.245 -11.481 -10.133 1.00 98.06 125 TRP A O 1
ATOM 962 N N . PRO A 1 126 ? -0.762 -12.343 -10.709 1.00 97.81 126 PRO A N 1
ATOM 963 C CA . PRO A 1 126 ? -2.105 -12.288 -11.304 1.00 97.81 126 PRO A CA 1
ATOM 964 C C . PRO A 1 126 ? -2.990 -11.240 -10.619 1.00 97.81 126 PRO A C 1
ATOM 966 O O . PRO A 1 126 ? -2.888 -11.047 -9.404 1.00 97.81 126 PRO A O 1
ATOM 969 N N . GLN A 1 127 ? -3.849 -10.561 -11.382 1.00 98.31 127 GLN A N 1
ATOM 970 C CA . GLN A 1 127 ? -4.654 -9.434 -10.897 1.00 98.31 127 GLN A CA 1
ATOM 971 C C . GLN A 1 127 ? -5.613 -9.855 -9.776 1.00 98.31 127 GLN A C 1
ATOM 973 O O . GLN A 1 127 ? -5.707 -9.171 -8.752 1.00 98.31 127 GLN A O 1
ATOM 978 N N . THR A 1 128 ? -6.256 -11.021 -9.895 1.00 98.19 128 THR A N 1
ATOM 979 C CA . THR A 1 128 ? -7.104 -11.568 -8.827 1.00 98.19 128 THR A CA 1
ATOM 980 C C . THR A 1 128 ? -6.297 -11.807 -7.544 1.00 98.19 128 THR A C 1
ATOM 982 O O . THR A 1 128 ? -6.698 -11.373 -6.460 1.00 98.19 128 THR A O 1
ATOM 985 N N . GLY A 1 129 ? -5.113 -12.421 -7.652 1.00 98.25 129 GLY A N 1
ATOM 986 C CA . GLY A 1 129 ? -4.233 -12.671 -6.504 1.00 98.25 129 GLY A CA 1
ATOM 987 C C . GLY A 1 129 ? -3.677 -11.389 -5.870 1.00 98.25 129 GLY A C 1
ATOM 988 O O . GLY A 1 129 ? -3.587 -11.290 -4.644 1.00 98.25 129 GLY A O 1
ATOM 989 N N . ARG A 1 130 ? -3.352 -10.381 -6.689 1.00 98.56 130 ARG A N 1
ATOM 990 C CA . ARG A 1 130 ? -2.973 -9.030 -6.249 1.00 98.56 130 ARG A CA 1
ATOM 991 C C . ARG A 1 130 ? -4.088 -8.394 -5.425 1.00 98.56 130 ARG A C 1
ATOM 993 O O . ARG A 1 130 ? -3.828 -7.896 -4.331 1.00 98.56 130 ARG A O 1
ATOM 1000 N N . ASN A 1 131 ? -5.318 -8.410 -5.931 1.00 98.81 131 ASN A N 1
ATOM 1001 C CA . ASN A 1 131 ? -6.453 -7.764 -5.275 1.00 98.81 131 ASN A CA 1
ATOM 1002 C C . ASN A 1 131 ? -6.780 -8.421 -3.928 1.00 98.81 131 ASN A C 1
ATOM 1004 O O . ASN A 1 131 ? -7.028 -7.714 -2.953 1.00 98.81 131 ASN A O 1
ATOM 1008 N N . GLN A 1 132 ? -6.678 -9.749 -3.832 1.00 98.69 132 GLN A N 1
ATOM 1009 C CA . GLN A 1 132 ? -6.798 -10.470 -2.559 1.00 98.69 132 GLN A CA 1
ATOM 1010 C C . GLN A 1 132 ? -5.721 -10.040 -1.551 1.00 98.69 132 GLN A C 1
ATOM 1012 O O . GLN A 1 132 ? -6.033 -9.745 -0.400 1.00 98.69 132 GLN A O 1
ATOM 1017 N N . ALA A 1 133 ? -4.459 -9.942 -1.981 1.00 98.69 133 ALA A N 1
ATOM 1018 C CA . ALA A 1 133 ? -3.374 -9.485 -1.115 1.00 98.69 133 ALA A CA 1
ATOM 1019 C C . ALA A 1 133 ? -3.595 -8.044 -0.623 1.00 98.69 133 ALA A C 1
ATOM 1021 O O . ALA A 1 133 ? -3.484 -7.768 0.573 1.00 98.69 133 ALA A O 1
ATOM 1022 N N . LEU A 1 134 ? -3.951 -7.128 -1.529 1.00 98.81 134 LEU A N 1
ATOM 1023 C CA . LEU A 1 134 ? -4.235 -5.734 -1.186 1.00 98.81 134 LEU A CA 1
ATOM 1024 C C . LEU A 1 134 ? -5.440 -5.599 -0.252 1.00 98.81 134 LEU A C 1
ATOM 1026 O O . LEU A 1 134 ? -5.412 -4.738 0.626 1.00 98.81 134 LEU A O 1
ATOM 1030 N N . HIS A 1 135 ? -6.470 -6.438 -0.401 1.00 98.69 135 HIS A N 1
ATOM 1031 C CA . HIS A 1 135 ? -7.631 -6.446 0.493 1.00 98.69 135 HIS A CA 1
ATOM 1032 C C . HIS A 1 135 ? -7.220 -6.745 1.936 1.00 98.69 135 HIS A C 1
ATOM 1034 O O . HIS A 1 135 ? -7.550 -5.975 2.842 1.00 98.69 135 HIS A O 1
ATOM 1040 N N . GLU A 1 136 ? -6.432 -7.800 2.143 1.00 98.62 136 GLU A N 1
ATOM 1041 C CA . GLU A 1 136 ? -5.966 -8.189 3.477 1.00 98.62 136 GLU A CA 1
ATOM 1042 C C . GLU A 1 136 ? -5.010 -7.157 4.091 1.00 98.62 136 GLU A C 1
ATOM 1044 O O . GLU A 1 136 ? -5.149 -6.772 5.254 1.00 98.62 136 GLU A O 1
ATOM 1049 N N . LEU A 1 137 ? -4.074 -6.629 3.298 1.00 98.81 137 LEU A N 1
ATOM 1050 C CA . LEU A 1 137 ? -3.145 -5.585 3.744 1.00 98.81 137 LEU A CA 1
ATOM 1051 C C . LEU A 1 137 ? -3.881 -4.293 4.130 1.00 98.81 137 LEU A C 1
ATOM 1053 O O . LEU A 1 137 ? -3.605 -3.700 5.180 1.00 98.81 137 LEU A O 1
ATOM 1057 N N . ARG A 1 138 ? -4.869 -3.894 3.320 1.00 98.50 138 ARG A N 1
ATOM 1058 C CA . ARG A 1 138 ? -5.742 -2.742 3.569 1.00 98.50 138 ARG A CA 1
ATOM 1059 C C . ARG A 1 138 ? -6.482 -2.883 4.895 1.00 98.50 138 ARG A C 1
ATOM 1061 O O . ARG A 1 138 ? -6.489 -1.934 5.673 1.00 98.50 138 ARG A O 1
ATOM 1068 N N . ARG A 1 139 ? -7.053 -4.056 5.201 1.00 98.38 139 ARG A N 1
ATOM 1069 C CA . ARG A 1 139 ? -7.772 -4.326 6.467 1.00 98.38 139 ARG A CA 1
ATOM 1070 C C . ARG A 1 139 ? -6.935 -4.076 7.726 1.00 98.38 139 ARG A C 1
ATOM 1072 O O . ARG A 1 139 ? -7.503 -3.790 8.781 1.00 98.38 139 ARG A O 1
ATOM 1079 N N . GLY A 1 140 ? -5.610 -4.150 7.611 1.00 98.44 140 GLY A N 1
ATOM 1080 C CA . GLY A 1 140 ? -4.653 -3.841 8.673 1.00 98.44 140 GLY A CA 1
ATOM 1081 C C . GLY A 1 140 ? -4.027 -2.445 8.593 1.00 98.44 140 GLY A C 1
ATOM 1082 O O . GLY A 1 140 ? -3.084 -2.189 9.337 1.00 98.44 140 GLY A O 1
ATOM 1083 N N . PHE A 1 141 ? -4.490 -1.555 7.705 1.00 98.75 141 PHE A N 1
ATOM 1084 C CA . PHE A 1 141 ? -3.879 -0.238 7.455 1.00 98.75 141 PHE A CA 1
ATOM 1085 C C . PHE A 1 141 ? -2.367 -0.338 7.171 1.00 98.75 141 PHE A C 1
ATOM 1087 O O . PHE A 1 141 ? -1.576 0.492 7.629 1.00 98.75 141 PHE A O 1
ATOM 1094 N N . ALA A 1 142 ? -1.954 -1.398 6.471 1.00 98.69 142 ALA A N 1
ATOM 1095 C CA . ALA A 1 142 ? -0.550 -1.723 6.289 1.00 98.69 142 ALA A CA 1
ATOM 1096 C C . ALA A 1 142 ? 0.092 -0.878 5.184 1.00 98.69 142 ALA A C 1
ATOM 1098 O O . ALA A 1 142 ? -0.381 -0.859 4.049 1.00 98.69 142 ALA A O 1
ATOM 1099 N N . PHE A 1 143 ? 1.219 -0.246 5.506 1.00 98.88 143 PHE A N 1
ATOM 1100 C CA . PHE A 1 143 ? 2.115 0.324 4.502 1.00 98.88 143 PHE A CA 1
ATOM 1101 C C . PHE A 1 143 ? 2.966 -0.772 3.852 1.00 98.88 143 PHE A C 1
ATOM 1103 O O . PHE A 1 143 ? 3.474 -1.648 4.547 1.00 98.88 143 PHE A O 1
ATOM 1110 N N . MET A 1 144 ? 3.151 -0.742 2.539 1.00 98.81 144 MET A N 1
ATOM 1111 C CA . MET A 1 144 ? 3.856 -1.800 1.812 1.00 98.81 144 MET A CA 1
ATOM 1112 C C . MET A 1 144 ? 5.261 -1.353 1.414 1.00 98.81 144 MET A C 1
ATOM 1114 O O . MET A 1 144 ? 5.458 -0.258 0.895 1.00 98.81 144 MET A O 1
ATOM 1118 N N . VAL A 1 145 ? 6.246 -2.221 1.614 1.00 98.75 145 VAL A N 1
ATOM 1119 C CA . VAL A 1 145 ? 7.626 -2.003 1.178 1.00 98.75 145 VAL A CA 1
ATOM 1120 C C . VAL A 1 145 ? 8.051 -3.193 0.332 1.00 98.75 145 VAL A C 1
ATOM 1122 O O . VAL A 1 145 ? 7.981 -4.333 0.788 1.00 98.75 145 VAL A O 1
ATOM 1125 N N . GLY A 1 146 ? 8.489 -2.916 -0.892 1.00 97.81 146 GLY A N 1
ATOM 1126 C CA . GLY A 1 146 ? 8.998 -3.914 -1.830 1.00 97.81 146 GLY A CA 1
ATOM 1127 C C . GLY A 1 146 ? 10.302 -3.459 -2.474 1.00 97.81 146 GLY A C 1
ATOM 1128 O O . GLY A 1 146 ? 10.702 -2.311 -2.304 1.00 97.81 146 GLY A O 1
ATOM 1129 N N . GLY A 1 147 ? 10.967 -4.345 -3.209 1.00 96.25 147 GLY A N 1
ATOM 1130 C CA . GLY A 1 147 ? 12.157 -4.039 -4.004 1.00 96.25 147 GLY A CA 1
ATOM 1131 C C . GLY A 1 147 ? 12.006 -4.565 -5.428 1.00 96.25 147 GLY A C 1
ATOM 1132 O O . GLY A 1 147 ? 10.953 -4.384 -6.036 1.00 96.25 147 GLY A O 1
ATOM 1133 N N . ASP A 1 148 ? 13.049 -5.239 -5.935 1.00 95.25 148 ASP A N 1
ATOM 1134 C CA . ASP A 1 148 ? 13.072 -6.008 -7.199 1.00 95.25 148 ASP A CA 1
ATOM 1135 C C . ASP A 1 148 ? 12.968 -5.178 -8.495 1.00 95.25 148 ASP A C 1
ATOM 1137 O O . ASP A 1 148 ? 13.691 -5.430 -9.459 1.00 95.25 148 ASP A O 1
ATOM 1141 N N . GLN A 1 149 ? 12.160 -4.122 -8.516 1.00 94.38 149 GLN A N 1
ATOM 1142 C CA . GLN A 1 149 ? 11.842 -3.393 -9.740 1.00 94.38 149 GLN A CA 1
ATOM 1143 C C . GLN A 1 149 ? 12.976 -2.511 -10.259 1.00 94.38 149 GLN A C 1
ATOM 1145 O O . GLN A 1 149 ? 12.865 -2.020 -11.372 1.00 94.38 149 GLN A O 1
ATOM 1150 N N . HIS A 1 150 ? 14.074 -2.305 -9.521 1.00 94.88 150 HIS A N 1
ATOM 1151 C CA . HIS A 1 150 ? 15.191 -1.441 -9.957 1.00 94.88 150 HIS A CA 1
ATOM 1152 C C . HIS A 1 150 ? 14.748 -0.033 -10.419 1.00 94.88 150 HIS A C 1
ATOM 1154 O O . HIS A 1 150 ? 15.409 0.626 -11.223 1.00 94.88 150 HIS A O 1
ATOM 1160 N N . LEU A 1 151 ? 13.606 0.403 -9.902 1.00 96.94 151 LEU A N 1
ATOM 1161 C CA . LEU A 1 151 ? 12.942 1.665 -10.153 1.00 96.94 151 LEU A CA 1
ATOM 1162 C C . LEU A 1 151 ? 12.214 1.976 -8.854 1.00 96.94 151 LEU A C 1
ATOM 1164 O O . LEU A 1 151 ? 11.248 1.294 -8.514 1.00 96.94 151 LEU A O 1
ATOM 1168 N N . SER A 1 152 ? 12.700 2.955 -8.097 1.00 98.06 152 SER A N 1
ATOM 1169 C CA . SER A 1 152 ? 12.005 3.335 -6.877 1.00 98.06 152 SER A CA 1
ATOM 1170 C C . SER A 1 152 ? 10.709 4.018 -7.238 1.00 98.06 152 SER A C 1
ATOM 1172 O O . SER A 1 152 ? 10.695 4.896 -8.103 1.00 98.06 152 SER A O 1
ATOM 1174 N N . THR A 1 153 ? 9.638 3.664 -6.542 1.00 98.69 153 THR A N 1
ATOM 1175 C CA . THR A 1 153 ? 8.314 4.234 -6.786 1.00 98.69 153 THR A CA 1
ATOM 1176 C C . THR A 1 153 ? 7.570 4.449 -5.486 1.00 98.69 153 THR A C 1
ATOM 1178 O O . THR A 1 153 ? 7.630 3.594 -4.603 1.00 98.69 153 THR A O 1
ATOM 1181 N N . ILE A 1 154 ? 6.800 5.532 -5.401 1.00 98.81 154 ILE A N 1
ATOM 1182 C CA . ILE A 1 154 ? 5.689 5.636 -4.447 1.00 98.81 154 ILE A CA 1
ATOM 1183 C C . ILE A 1 154 ? 4.391 5.446 -5.223 1.00 98.81 154 ILE A C 1
ATOM 1185 O O . ILE A 1 154 ? 4.124 6.191 -6.171 1.00 98.81 154 ILE A O 1
ATOM 1189 N N . VAL A 1 155 ? 3.580 4.475 -4.805 1.00 98.75 155 VAL A N 1
ATOM 1190 C CA . VAL A 1 155 ? 2.297 4.160 -5.443 1.00 98.75 155 VAL A CA 1
ATOM 1191 C C . VAL A 1 155 ? 1.202 4.077 -4.390 1.00 98.75 155 VAL A C 1
ATOM 1193 O O . VAL A 1 155 ? 1.351 3.387 -3.385 1.00 98.75 155 VAL A O 1
ATOM 1196 N N . HIS A 1 156 ? 0.079 4.747 -4.630 1.00 98.69 156 HIS A N 1
ATOM 1197 C CA . HIS A 1 156 ? -1.155 4.509 -3.887 1.00 98.69 156 HIS A CA 1
ATOM 1198 C C . HIS A 1 156 ? -2.032 3.557 -4.703 1.00 98.69 156 HIS A C 1
ATOM 1200 O O . HIS A 1 156 ? -2.390 3.850 -5.847 1.00 98.69 156 HIS A O 1
ATOM 1206 N N . HIS A 1 157 ? -2.305 2.380 -4.145 1.00 98.81 157 HIS A N 1
ATOM 1207 C CA . HIS A 1 157 ? -2.971 1.301 -4.862 1.00 98.81 157 HIS A CA 1
ATOM 1208 C C . HIS A 1 157 ? -4.492 1.455 -4.833 1.00 98.81 157 HIS A C 1
ATOM 1210 O O . HIS A 1 157 ? -5.064 1.997 -3.884 1.00 98.81 157 HIS A O 1
ATOM 1216 N N . GLY A 1 158 ? -5.134 0.933 -5.876 1.00 98.50 158 GLY A N 1
ATOM 1217 C CA . GLY A 1 158 ? -6.568 0.693 -5.928 1.00 98.50 158 GLY A CA 1
ATOM 1218 C C . GLY A 1 158 ? -6.904 -0.770 -6.228 1.00 98.50 158 GLY A C 1
ATOM 1219 O O . GLY A 1 158 ? -6.145 -1.456 -6.924 1.00 98.50 158 GLY A O 1
ATOM 1220 N N . ILE A 1 159 ? -8.035 -1.230 -5.701 1.00 98.50 159 ILE A N 1
ATOM 1221 C CA . ILE A 1 159 ? -8.729 -2.474 -6.038 1.00 98.50 159 ILE A CA 1
ATOM 1222 C C . ILE A 1 159 ? -9.970 -2.104 -6.853 1.00 98.50 159 ILE A C 1
ATOM 1224 O O . ILE A 1 159 ? -9.965 -2.304 -8.066 1.00 98.50 159 ILE A O 1
ATOM 1228 N N . ASP A 1 160 ? -10.976 -1.500 -6.209 1.00 97.19 160 ASP A N 1
ATOM 1229 C CA . ASP A 1 160 ? -12.263 -1.174 -6.840 1.00 97.19 160 ASP A CA 1
ATOM 1230 C C . ASP A 1 160 ? -12.202 0.170 -7.590 1.00 97.19 160 ASP A C 1
ATOM 1232 O O . ASP A 1 160 ? -12.804 0.333 -8.648 1.00 97.19 160 ASP A O 1
ATOM 1236 N N . ASP A 1 161 ? -11.450 1.128 -7.041 1.00 97.56 161 ASP A N 1
ATOM 1237 C CA . ASP A 1 161 ? -11.208 2.470 -7.586 1.00 97.56 161 ASP A CA 1
ATOM 1238 C C . ASP A 1 161 ? -9.780 2.912 -7.212 1.00 97.56 161 ASP A C 1
ATOM 1240 O O . ASP A 1 161 ? -9.137 2.331 -6.332 1.00 97.56 161 ASP A O 1
ATOM 1244 N N . TRP A 1 162 ? -9.258 3.959 -7.849 1.00 98.38 162 TRP A N 1
ATOM 1245 C CA . TRP A 1 162 ? -7.979 4.557 -7.468 1.00 98.38 162 TRP A CA 1
ATOM 1246 C C . TRP A 1 162 ? -7.980 4.994 -6.006 1.00 98.38 162 TRP A C 1
ATOM 1248 O O . TRP A 1 162 ? -8.920 5.638 -5.540 1.00 98.38 162 TRP A O 1
ATOM 1258 N N . ASN A 1 163 ? -6.847 4.775 -5.334 1.00 97.94 163 ASN A N 1
ATOM 1259 C CA . ASN A 1 163 ? -6.597 5.235 -3.967 1.00 97.94 163 ASN A CA 1
ATOM 1260 C C . ASN A 1 163 ? -7.512 4.599 -2.913 1.00 97.94 163 ASN A C 1
ATOM 1262 O O . ASN A 1 163 ? -7.719 5.212 -1.871 1.00 97.94 163 ASN A O 1
ATOM 1266 N N . ASP A 1 164 ? -8.099 3.425 -3.168 1.00 97.94 164 ASP A N 1
ATOM 1267 C CA . ASP A 1 164 ? -8.973 2.745 -2.207 1.00 97.94 164 ASP A CA 1
ATOM 1268 C C . ASP A 1 164 ? -8.249 1.666 -1.366 1.00 97.94 164 ASP A C 1
ATOM 1270 O O . ASP A 1 164 ? -8.869 1.066 -0.478 1.00 97.94 164 ASP A O 1
ATOM 1274 N N . ALA A 1 165 ? -6.952 1.435 -1.614 1.00 98.06 165 ALA A N 1
ATOM 1275 C CA . ALA A 1 165 ? -6.101 0.461 -0.931 1.00 98.06 165 ALA A CA 1
ATOM 1276 C C . ALA A 1 165 ? -4.861 1.095 -0.279 1.00 98.06 165 ALA A C 1
ATOM 1278 O O . ALA A 1 165 ? -4.899 2.251 0.126 1.00 98.06 165 ALA A O 1
ATOM 1279 N N . GLY A 1 166 ? -3.815 0.300 -0.032 1.00 98.12 166 GLY A N 1
ATOM 1280 C CA . GLY A 1 166 ? -2.627 0.742 0.700 1.00 98.12 166 GLY A CA 1
ATOM 1281 C C . GLY A 1 166 ? -1.639 1.542 -0.153 1.00 98.12 166 GLY A C 1
ATOM 1282 O O . GLY A 1 166 ? -1.683 1.509 -1.385 1.00 98.12 166 GLY A O 1
ATOM 1283 N N . TRP A 1 167 ? -0.692 2.210 0.505 1.00 98.81 167 TRP A N 1
ATOM 1284 C CA . TRP A 1 167 ? 0.466 2.823 -0.146 1.00 98.81 167 TRP A CA 1
ATOM 1285 C C . TRP A 1 167 ? 1.642 1.859 -0.183 1.00 98.81 167 TRP A C 1
ATOM 1287 O O . TRP A 1 167 ? 1.849 1.090 0.757 1.00 98.81 167 TRP A O 1
ATOM 1297 N N . SER A 1 168 ? 2.441 1.939 -1.244 1.00 98.75 168 SER A N 1
ATOM 1298 C CA . SER A 1 168 ? 3.687 1.198 -1.368 1.00 98.75 168 SER A CA 1
ATOM 1299 C C . SER A 1 168 ? 4.881 2.099 -1.644 1.00 98.75 168 SER A C 1
ATOM 1301 O O . SER A 1 168 ? 4.769 3.163 -2.262 1.00 98.75 168 SER A O 1
ATOM 1303 N N . PHE A 1 169 ? 6.040 1.627 -1.197 1.00 98.88 169 PHE A N 1
ATOM 1304 C CA . PHE A 1 169 ? 7.342 2.121 -1.605 1.00 98.88 169 PHE A CA 1
ATOM 1305 C C . PHE A 1 169 ? 8.161 0.968 -2.180 1.00 98.88 169 PHE A C 1
ATOM 1307 O O . PHE A 1 169 ? 8.496 0.020 -1.466 1.00 98.88 169 PHE A O 1
ATOM 1314 N N . CYS A 1 170 ? 8.489 1.059 -3.470 1.00 98.50 170 CYS A N 1
ATOM 1315 C CA . CYS A 1 170 ? 9.555 0.248 -4.040 1.00 98.50 170 CYS A CA 1
ATOM 1316 C C . CYS A 1 170 ? 10.884 0.909 -3.678 1.00 98.50 170 CYS A C 1
ATOM 1318 O O . CYS A 1 170 ? 11.151 2.022 -4.133 1.00 98.50 170 CYS A O 1
ATOM 1320 N N . VAL A 1 171 ? 11.698 0.253 -2.855 1.00 97.56 171 VAL A N 1
ATOM 1321 C CA . VAL A 1 171 ? 13.022 0.762 -2.496 1.00 97.56 171 VAL A CA 1
ATOM 1322 C C . VAL A 1 171 ? 13.963 0.702 -3.707 1.00 97.56 171 VAL A C 1
ATOM 1324 O O . VAL A 1 171 ? 13.850 -0.217 -4.528 1.00 97.56 171 VAL A O 1
ATOM 1327 N N . PRO A 1 172 ? 14.904 1.654 -3.835 1.00 95.50 172 PRO A N 1
ATOM 1328 C CA . PRO A 1 172 ? 15.908 1.622 -4.896 1.00 95.50 172 PRO A CA 1
ATOM 1329 C C . PRO A 1 172 ? 16.785 0.379 -4.799 1.00 95.50 172 PRO A C 1
ATOM 1331 O O . PRO A 1 172 ? 17.060 -0.135 -3.713 1.00 95.50 172 PRO A O 1
ATOM 1334 N N . SER A 1 173 ? 17.319 -0.044 -5.945 1.00 94.69 173 SER A N 1
ATOM 1335 C CA . SER A 1 173 ? 18.452 -0.962 -5.932 1.00 94.69 173 SER A CA 1
ATOM 1336 C C . SER A 1 173 ? 19.691 -0.241 -5.409 1.00 94.69 173 SER A C 1
ATOM 1338 O O . SER A 1 173 ? 20.030 0.852 -5.859 1.00 94.69 173 SER A O 1
ATOM 1340 N N . ILE A 1 174 ? 20.416 -0.897 -4.509 1.00 94.50 174 ILE A N 1
ATOM 1341 C CA . ILE A 1 174 ? 21.692 -0.416 -3.974 1.00 94.50 174 ILE A CA 1
ATOM 1342 C C . ILE A 1 174 ? 22.720 -0.221 -5.103 1.00 94.50 174 ILE A C 1
ATOM 1344 O O . ILE A 1 174 ? 23.514 0.720 -5.058 1.00 94.50 174 ILE A O 1
ATOM 1348 N N . ALA A 1 175 ? 22.694 -1.078 -6.128 1.00 92.56 175 ALA A N 1
ATOM 1349 C CA . ALA A 1 175 ? 23.465 -0.941 -7.362 1.00 92.56 175 ALA A CA 1
ATOM 1350 C C . ALA A 1 175 ? 22.608 -1.410 -8.546 1.00 92.56 175 ALA A C 1
ATOM 1352 O O . ALA A 1 175 ? 22.208 -2.574 -8.618 1.00 92.56 175 ALA A O 1
ATOM 1353 N N . ASN A 1 176 ? 22.293 -0.501 -9.469 1.00 92.25 176 ASN A N 1
ATOM 1354 C CA . ASN A 1 176 ? 21.303 -0.771 -10.504 1.00 92.25 176 ASN A CA 1
ATOM 1355 C C . ASN A 1 176 ? 21.939 -1.255 -11.818 1.00 92.25 176 ASN A C 1
ATOM 1357 O O . ASN A 1 176 ? 22.385 -0.463 -12.644 1.00 92.25 176 ASN A O 1
ATOM 1361 N N . PHE A 1 177 ? 21.952 -2.571 -12.036 1.00 89.38 177 PHE A N 1
ATOM 1362 C CA . PHE A 1 177 ? 22.492 -3.169 -13.264 1.00 89.38 177 PHE A CA 1
ATOM 1363 C C . PHE A 1 177 ? 21.466 -3.336 -14.389 1.00 89.38 177 PHE A C 1
ATOM 1365 O O . PHE A 1 177 ? 21.861 -3.437 -15.549 1.00 89.38 177 PHE A O 1
ATOM 1372 N N . TYR A 1 178 ? 20.175 -3.340 -14.061 1.00 92.50 178 TYR A N 1
ATOM 1373 C CA . TYR A 1 178 ? 19.084 -3.511 -15.019 1.00 92.50 178 TYR A CA 1
ATOM 1374 C C . TYR A 1 178 ? 18.112 -2.344 -14.840 1.00 92.50 178 TYR A C 1
ATOM 1376 O O . TYR A 1 178 ? 17.199 -2.455 -14.017 1.00 92.50 178 TYR A O 1
ATOM 1384 N N . PRO A 1 179 ? 18.350 -1.209 -15.522 1.00 93.19 179 PRO A N 1
ATOM 1385 C CA . PRO A 1 179 ? 17.543 -0.022 -15.322 1.00 93.19 179 PRO A CA 1
ATOM 1386 C C . PRO A 1 179 ? 16.130 -0.251 -15.854 1.00 93.19 179 PRO A C 1
ATOM 1388 O O . PRO A 1 179 ? 15.910 -0.949 -16.846 1.00 93.19 179 PRO A O 1
ATOM 1391 N N . ARG A 1 180 ? 15.172 0.363 -15.170 1.00 96.69 180 ARG A N 1
ATOM 1392 C CA . ARG A 1 180 ? 13.773 0.442 -15.574 1.00 96.69 180 ARG A CA 1
ATOM 1393 C C . ARG A 1 180 ? 13.305 1.884 -15.452 1.00 96.69 180 ARG A C 1
ATOM 1395 O O . ARG A 1 180 ? 13.882 2.660 -14.690 1.00 96.69 180 ARG A O 1
ATOM 1402 N N . ALA A 1 181 ? 12.266 2.239 -16.199 1.00 97.25 181 ALA A N 1
ATOM 1403 C CA . ALA A 1 181 ? 11.648 3.558 -16.119 1.00 97.25 181 ALA A CA 1
ATOM 1404 C C . ALA A 1 181 ? 10.123 3.483 -16.241 1.00 97.25 181 ALA A C 1
ATOM 1406 O O . ALA A 1 181 ? 9.569 2.634 -16.948 1.00 97.25 181 ALA A O 1
ATOM 1407 N N . TRP A 1 182 ? 9.457 4.421 -15.577 1.00 97.69 182 TRP A N 1
ATOM 1408 C CA . TRP A 1 182 ? 8.039 4.707 -15.713 1.00 97.69 182 TRP A CA 1
ATOM 1409 C C . TRP A 1 182 ? 7.835 5.875 -16.673 1.00 97.69 182 TRP A C 1
ATOM 1411 O O . TRP A 1 182 ? 8.066 7.039 -16.342 1.00 97.69 182 TRP A O 1
ATOM 1421 N N . VAL A 1 183 ? 7.405 5.547 -17.883 1.00 97.19 183 VAL A N 1
ATOM 1422 C CA . VAL A 1 183 ? 7.153 6.494 -18.965 1.00 97.19 183 VAL A CA 1
ATOM 1423 C C . VAL A 1 183 ? 5.783 6.143 -19.546 1.00 97.19 183 VAL A C 1
ATOM 1425 O O . VAL A 1 183 ? 5.713 5.389 -20.526 1.00 97.19 183 VAL A O 1
ATOM 1428 N N . PRO A 1 184 ? 4.688 6.608 -18.918 1.00 96.31 184 PRO A N 1
ATOM 1429 C CA . PRO A 1 184 ? 3.346 6.374 -19.431 1.00 96.31 184 PRO A CA 1
ATOM 1430 C C . PRO A 1 184 ? 3.151 7.097 -20.768 1.00 96.31 184 PRO A C 1
ATOM 1432 O O . PRO A 1 184 ? 3.824 8.086 -21.058 1.00 96.31 184 PRO A O 1
ATOM 1435 N N . LEU A 1 185 ? 2.234 6.589 -21.593 1.00 95.25 185 LEU A N 1
ATOM 1436 C CA . LEU A 1 185 ? 1.951 7.156 -22.919 1.00 95.25 185 LEU A CA 1
ATOM 1437 C C . LEU A 1 185 ? 1.112 8.437 -22.851 1.00 95.25 185 LEU A C 1
ATOM 1439 O O . LEU A 1 185 ? 1.165 9.263 -23.757 1.00 95.25 185 LEU A O 1
ATOM 1443 N N . THR A 1 186 ? 0.350 8.608 -21.774 1.00 95.75 186 THR A N 1
ATOM 1444 C CA . THR A 1 186 ? -0.480 9.785 -21.517 1.00 95.75 186 THR A CA 1
ATOM 1445 C C . THR A 1 186 ? -0.189 10.330 -20.123 1.00 95.75 186 THR A C 1
ATOM 1447 O O . THR A 1 186 ? 0.203 9.554 -19.250 1.00 95.75 186 THR A O 1
ATOM 1450 N N . PRO A 1 187 ? -0.407 11.630 -19.868 1.00 97.69 187 PRO A N 1
ATOM 1451 C CA . PRO A 1 187 ? -0.343 12.174 -18.516 1.00 97.69 187 PRO A CA 1
ATOM 1452 C C . PRO A 1 187 ? -1.329 11.490 -17.560 1.00 97.69 187 PRO A C 1
ATOM 1454 O O . PRO A 1 187 ? -2.411 11.061 -17.970 1.00 97.69 187 PRO A O 1
ATOM 1457 N N . GLY A 1 188 ? -0.968 11.412 -16.279 1.00 97.50 188 GLY A N 1
ATOM 1458 C CA . GLY A 1 188 ? -1.821 10.817 -15.250 1.00 97.50 188 GLY A CA 1
ATOM 1459 C C . GLY A 1 188 ? -3.018 11.686 -14.880 1.00 97.50 188 GLY A C 1
ATOM 1460 O O . GLY A 1 188 ? -2.938 12.914 -14.814 1.00 97.50 188 GLY A O 1
ATOM 1461 N N . GLY A 1 189 ? -4.146 11.038 -14.588 1.00 97.88 189 GLY A N 1
ATOM 1462 C CA . GLY A 1 189 ? -5.365 11.724 -14.159 1.00 97.88 189 GLY A CA 1
ATOM 1463 C C . GLY A 1 189 ? -5.276 12.240 -12.719 1.00 97.88 189 GLY A C 1
ATOM 1464 O O . GLY A 1 189 ? -4.580 11.665 -11.888 1.00 97.88 189 GLY A O 1
ATOM 1465 N N . ASN A 1 190 ? -6.023 13.298 -12.380 1.00 95.94 190 ASN A N 1
ATOM 1466 C CA . ASN A 1 190 ? -6.111 13.840 -11.010 1.00 95.94 190 ASN A CA 1
ATOM 1467 C C . ASN A 1 190 ? -4.738 14.040 -10.327 1.00 95.94 190 ASN A C 1
ATOM 1469 O O . ASN A 1 190 ? -4.556 13.748 -9.142 1.00 95.94 190 ASN A O 1
ATOM 1473 N N . ARG A 1 191 ? -3.759 14.475 -11.118 1.00 94.06 191 ARG A N 1
ATOM 1474 C CA . ARG A 1 191 ? -2.405 14.805 -10.691 1.00 94.06 191 ARG A CA 1
ATOM 1475 C C . ARG A 1 191 ? -2.407 16.112 -9.892 1.00 94.06 191 ARG A C 1
ATOM 1477 O O . ARG A 1 191 ? -3.128 17.044 -10.241 1.00 94.06 191 ARG A O 1
ATOM 1484 N N . GLU A 1 192 ? -1.578 16.206 -8.853 1.00 91.38 192 GLU A N 1
ATOM 1485 C CA . GLU A 1 192 ? -1.395 17.471 -8.132 1.00 91.38 192 GLU A CA 1
ATOM 1486 C C . GLU A 1 192 ? -0.759 18.543 -9.034 1.00 91.38 192 GLU A C 1
ATOM 1488 O O . GLU A 1 192 ? 0.101 18.264 -9.881 1.00 91.38 192 GLU A O 1
ATOM 1493 N N . ALA A 1 193 ? -1.187 19.794 -8.852 1.00 93.56 193 ALA A N 1
ATOM 1494 C CA . ALA A 1 193 ? -0.657 20.921 -9.607 1.00 93.56 193 ALA A CA 1
ATOM 1495 C C . ALA A 1 193 ? 0.869 21.028 -9.426 1.00 93.56 193 ALA A C 1
ATOM 1497 O O . ALA A 1 193 ? 1.380 20.937 -8.314 1.00 93.56 193 ALA A O 1
ATOM 1498 N N . GLY A 1 194 ? 1.597 21.207 -10.531 1.00 93.00 194 GLY A N 1
ATOM 1499 C CA . GLY A 1 194 ? 3.062 21.316 -10.528 1.00 93.00 194 GLY A CA 1
ATOM 1500 C C . GLY A 1 194 ? 3.827 19.986 -10.508 1.00 93.00 194 GLY A C 1
ATOM 1501 O O . GLY A 1 194 ? 5.036 19.996 -10.722 1.00 93.00 194 GLY A O 1
ATOM 1502 N N . MET A 1 195 ? 3.158 18.842 -10.323 1.00 95.50 195 MET A N 1
ATOM 1503 C CA . MET A 1 195 ? 3.826 17.535 -10.395 1.00 95.50 195 MET A CA 1
ATOM 1504 C C . MET A 1 195 ? 4.150 17.122 -11.849 1.00 95.50 195 MET A C 1
ATOM 1506 O O . MET A 1 195 ? 3.499 17.607 -12.776 1.00 95.50 195 MET A O 1
ATOM 1510 N N . PRO A 1 196 ? 5.124 16.227 -12.096 1.00 96.56 196 PRO A N 1
ATOM 1511 C CA . PRO A 1 196 ? 5.438 15.742 -13.445 1.00 96.56 196 PRO A CA 1
ATOM 1512 C C . PRO A 1 196 ? 4.288 14.956 -14.087 1.00 96.56 196 PRO A C 1
ATOM 1514 O O . PRO A 1 196 ? 3.572 14.245 -13.387 1.00 96.56 196 PRO A O 1
ATOM 1517 N N . ASP A 1 197 ? 4.164 14.980 -15.415 1.00 97.19 197 ASP A N 1
ATOM 1518 C CA . ASP A 1 197 ? 3.064 14.313 -16.141 1.00 97.19 197 ASP A CA 1
ATOM 1519 C C . ASP A 1 197 ? 2.984 12.798 -15.933 1.00 97.19 197 ASP A C 1
ATOM 1521 O O . ASP A 1 197 ? 1.903 12.221 -16.032 1.00 97.19 197 ASP A O 1
ATOM 1525 N N . TYR A 1 198 ? 4.097 12.153 -15.576 1.00 97.12 198 TYR A N 1
ATOM 1526 C CA . TYR A 1 198 ? 4.107 10.730 -15.239 1.00 97.12 198 TYR A CA 1
ATOM 1527 C C . TYR A 1 198 ? 3.411 10.415 -13.900 1.00 97.12 198 TYR A C 1
ATOM 1529 O O . TYR A 1 198 ? 3.270 9.248 -13.549 1.00 97.12 198 TYR A O 1
ATOM 1537 N N . THR A 1 199 ? 3.002 11.416 -13.118 1.00 98.56 199 THR A N 1
ATOM 1538 C CA . THR A 1 199 ? 2.329 11.227 -11.822 1.00 98.56 199 THR A CA 1
ATOM 1539 C C . THR A 1 199 ? 0.811 11.348 -11.943 1.00 98.56 199 THR A C 1
ATOM 1541 O O . THR A 1 199 ? 0.296 11.900 -12.911 1.00 98.56 199 THR A O 1
ATOM 1544 N N . GLY A 1 200 ? 0.080 10.841 -10.950 1.00 98.44 200 GLY A N 1
ATOM 1545 C CA . GLY A 1 200 ? -1.384 10.801 -10.946 1.00 98.44 200 GLY A CA 1
ATOM 1546 C C . GLY A 1 200 ? -1.932 9.390 -11.148 1.00 98.44 200 GLY A C 1
ATOM 1547 O O . GLY A 1 200 ? -1.237 8.406 -10.912 1.00 98.44 200 GLY A O 1
ATOM 1548 N N . LYS A 1 201 ? -3.208 9.305 -11.523 1.00 98.62 201 LYS A N 1
ATOM 1549 C CA . LYS A 1 201 ? -3.995 8.081 -11.698 1.00 98.62 201 LYS A CA 1
ATOM 1550 C C . LYS A 1 201 ? -3.738 7.443 -13.062 1.00 98.62 201 LYS A C 1
ATOM 1552 O O . LYS A 1 201 ? -3.880 8.114 -14.084 1.00 98.62 201 LYS A O 1
ATOM 1557 N N . PHE A 1 202 ? -3.452 6.145 -13.058 1.00 98.62 202 PHE A N 1
ATOM 1558 C CA . PHE A 1 202 ? -3.264 5.308 -14.241 1.00 98.6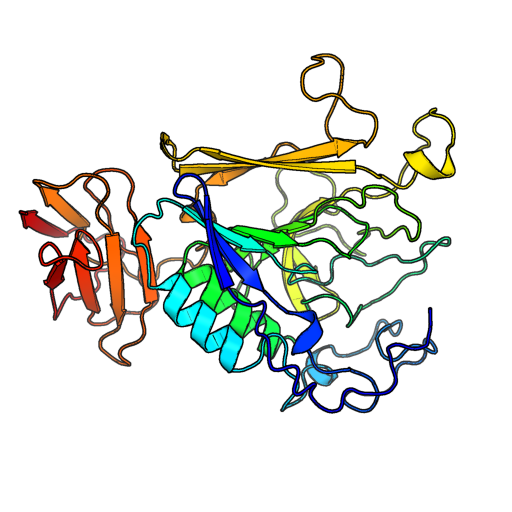2 202 PHE A CA 1
ATOM 1559 C C . PHE A 1 202 ? -3.911 3.938 -14.058 1.00 98.62 202 PHE A C 1
ATOM 1561 O O . PHE A 1 202 ? -4.108 3.472 -12.932 1.00 98.62 202 PHE A O 1
ATOM 1568 N N . LEU A 1 203 ? -4.185 3.279 -15.177 1.00 98.00 203 LEU A N 1
ATOM 1569 C CA . LEU A 1 203 ? -4.201 1.825 -15.221 1.00 98.00 203 LEU A CA 1
ATOM 1570 C C . LEU A 1 203 ? -2.791 1.379 -15.605 1.00 98.00 203 LEU A C 1
ATOM 1572 O O . LEU A 1 203 ? -2.228 1.908 -16.565 1.00 98.00 203 LEU A O 1
ATOM 1576 N N . ASP A 1 204 ? -2.197 0.472 -14.832 1.00 97.25 204 ASP A N 1
ATOM 1577 C CA . ASP A 1 204 ? -0.937 -0.147 -15.247 1.00 97.25 204 ASP A CA 1
ATOM 1578 C C . ASP A 1 204 ? -1.158 -1.103 -16.433 1.00 97.25 204 ASP A C 1
ATOM 1580 O O . ASP A 1 204 ? -2.290 -1.334 -16.865 1.00 97.25 204 ASP A O 1
ATOM 1584 N N . GLY A 1 205 ? -0.076 -1.682 -16.957 1.00 96.06 205 GLY A N 1
ATOM 1585 C CA . GLY A 1 205 ? -0.128 -2.618 -18.085 1.00 96.06 205 GLY A CA 1
ATOM 1586 C C . GLY A 1 205 ? -1.052 -3.823 -17.901 1.00 96.06 205 GLY A C 1
ATOM 1587 O O . GLY A 1 205 ? -1.424 -4.466 -18.873 1.00 96.06 205 GLY A O 1
ATOM 1588 N N . LEU A 1 206 ? -1.425 -4.137 -16.660 1.00 97.50 206 LEU A N 1
ATOM 1589 C CA . LEU A 1 206 ? -2.281 -5.261 -16.290 1.00 97.50 206 LEU A CA 1
ATOM 1590 C C . LEU A 1 206 ? -3.714 -4.820 -15.964 1.00 97.50 206 LEU A C 1
ATOM 1592 O O . LEU A 1 206 ? -4.527 -5.632 -15.517 1.00 97.50 206 LEU A O 1
ATOM 1596 N N . GLY A 1 207 ? -4.034 -3.544 -16.188 1.00 97.19 207 GLY A N 1
ATOM 1597 C CA . GLY A 1 207 ? -5.337 -2.961 -15.895 1.00 97.19 207 GLY A CA 1
ATOM 1598 C C . GLY A 1 207 ? -5.551 -2.642 -14.415 1.00 97.19 207 GLY A C 1
ATOM 1599 O O . GLY A 1 207 ? -6.689 -2.427 -14.004 1.00 97.19 207 GLY A O 1
ATOM 1600 N N . ASN A 1 208 ? -4.500 -2.609 -13.591 1.00 98.56 208 ASN A N 1
ATOM 1601 C CA . ASN A 1 208 ? -4.649 -2.303 -12.173 1.00 98.56 208 ASN A CA 1
ATOM 1602 C C . ASN A 1 208 ? -4.728 -0.794 -11.920 1.00 98.56 208 ASN A C 1
ATOM 1604 O O . ASN A 1 208 ? -3.915 -0.025 -12.435 1.00 98.56 208 ASN A O 1
ATOM 1608 N N . HIS A 1 209 ? -5.615 -0.377 -11.014 1.00 98.69 209 HIS A N 1
ATOM 1609 C CA . HIS A 1 209 ? -5.659 0.995 -10.513 1.00 98.69 209 HIS A CA 1
ATOM 1610 C C . HIS A 1 209 ? -4.394 1.329 -9.708 1.00 98.69 209 HIS A C 1
ATOM 1612 O O . HIS A 1 209 ? -4.144 0.763 -8.633 1.00 98.69 209 HIS A O 1
ATOM 1618 N N . VAL A 1 210 ? -3.603 2.277 -10.214 1.00 98.56 210 VAL A N 1
ATOM 1619 C CA . VAL A 1 210 ? -2.393 2.781 -9.556 1.00 98.56 210 VAL A CA 1
ATOM 1620 C C . VAL A 1 210 ? -2.347 4.301 -9.626 1.00 98.56 210 VAL A C 1
ATOM 1622 O O . VAL A 1 210 ? -2.593 4.899 -10.671 1.00 98.56 210 VAL A O 1
ATOM 1625 N N . THR A 1 211 ? -2.024 4.945 -8.510 1.00 98.69 211 THR A N 1
ATOM 1626 C CA . THR A 1 211 ? -1.690 6.371 -8.495 1.00 98.69 211 THR A CA 1
ATOM 1627 C C . THR A 1 211 ? -0.204 6.515 -8.226 1.00 98.69 211 THR A C 1
ATOM 1629 O O . THR A 1 211 ? 0.251 6.266 -7.107 1.00 98.69 211 THR A O 1
ATOM 1632 N N . VAL A 1 212 ? 0.558 6.892 -9.250 1.00 98.69 212 VAL A N 1
ATOM 1633 C CA . VAL A 1 212 ? 2.013 7.048 -9.162 1.00 98.69 212 VAL A CA 1
ATOM 1634 C C . VAL A 1 212 ? 2.333 8.443 -8.639 1.00 98.69 212 VAL A C 1
ATOM 1636 O O . VAL A 1 212 ? 1.901 9.442 -9.210 1.00 98.69 212 VAL A O 1
ATOM 1639 N N . TRP A 1 213 ? 3.096 8.514 -7.551 1.00 98.38 213 TRP A N 1
ATOM 1640 C CA . TRP A 1 213 ? 3.470 9.772 -6.895 1.00 98.38 213 TRP A CA 1
ATOM 1641 C C . TRP A 1 213 ? 4.893 10.206 -7.197 1.00 98.38 213 TRP A C 1
ATOM 1643 O O . TRP A 1 213 ? 5.165 11.395 -7.332 1.00 98.38 213 TRP A O 1
ATOM 1653 N N . ALA A 1 214 ? 5.796 9.240 -7.288 1.00 98.25 214 ALA A N 1
ATOM 1654 C CA . ALA A 1 214 ? 7.199 9.476 -7.558 1.00 98.25 214 ALA A CA 1
ATOM 1655 C C . ALA A 1 214 ? 7.785 8.242 -8.241 1.00 98.25 214 ALA A C 1
ATOM 1657 O O . ALA A 1 214 ? 7.366 7.120 -7.943 1.00 98.25 214 ALA A O 1
ATOM 1658 N N . ALA A 1 215 ? 8.739 8.458 -9.144 1.00 98.19 215 ALA A N 1
ATOM 1659 C CA . ALA A 1 215 ? 9.495 7.409 -9.812 1.00 98.19 215 ALA A CA 1
ATOM 1660 C C . ALA A 1 215 ? 10.935 7.888 -10.040 1.00 98.19 215 ALA A C 1
ATOM 1662 O O . ALA A 1 215 ? 11.147 9.012 -10.500 1.00 98.19 215 ALA A O 1
ATOM 1663 N N . THR A 1 216 ? 11.936 7.053 -9.760 1.00 96.62 216 THR A N 1
ATOM 1664 C CA . THR A 1 216 ? 13.346 7.378 -10.044 1.00 96.62 216 THR A CA 1
ATOM 1665 C C . THR A 1 216 ? 13.698 7.071 -11.497 1.00 96.62 216 THR A C 1
ATOM 1667 O O . THR A 1 216 ? 14.545 6.222 -11.774 1.00 96.62 216 THR A O 1
ATOM 1670 N N . ASN A 1 217 ? 13.018 7.735 -12.432 1.00 95.62 217 ASN A N 1
ATOM 1671 C CA . ASN A 1 217 ? 13.302 7.588 -13.855 1.00 95.62 217 ASN A CA 1
ATOM 1672 C C . ASN A 1 217 ? 14.756 7.998 -14.149 1.00 95.62 217 ASN A C 1
ATOM 1674 O O . ASN A 1 217 ? 15.141 9.110 -13.769 1.00 95.62 217 ASN A O 1
ATOM 1678 N N . PRO A 1 218 ? 15.561 7.143 -14.815 1.00 91.12 218 PRO A N 1
ATOM 1679 C CA . PRO A 1 218 ? 16.886 7.525 -15.283 1.00 91.12 218 PRO A CA 1
ATOM 1680 C C . PRO A 1 218 ? 16.809 8.779 -16.154 1.00 91.12 218 PRO A C 1
ATOM 1682 O O . PRO A 1 218 ? 15.879 8.946 -16.945 1.00 91.12 218 PRO A O 1
ATOM 1685 N N . GLY A 1 219 ? 17.777 9.674 -15.985 1.00 84.69 219 GLY A N 1
ATOM 1686 C CA . GLY A 1 219 ? 17.770 10.982 -16.625 1.00 84.69 219 GLY A CA 1
ATOM 1687 C C . GLY A 1 219 ? 19.165 11.416 -17.041 1.00 84.69 219 GLY A C 1
ATOM 1688 O O . GLY A 1 219 ? 19.946 10.630 -17.571 1.00 84.69 219 GLY A O 1
ATOM 1689 N N . LYS A 1 220 ? 19.469 12.696 -16.817 1.00 85.75 220 LYS A N 1
ATOM 1690 C CA . LYS A 1 220 ? 20.789 13.257 -17.119 1.00 85.75 220 LYS A CA 1
ATOM 1691 C C . LYS A 1 220 ? 21.873 12.595 -16.251 1.00 85.75 220 LYS A C 1
ATOM 1693 O O . LYS A 1 220 ? 21.579 12.269 -15.099 1.00 85.75 220 LYS A O 1
ATOM 1698 N N . PRO A 1 221 ? 23.110 12.462 -16.768 1.00 88.31 221 PRO A N 1
ATOM 1699 C CA . PRO A 1 221 ? 24.245 11.989 -15.989 1.00 88.31 221 PRO A CA 1
ATOM 1700 C C . PRO A 1 221 ? 24.389 12.758 -14.679 1.00 88.31 221 PRO A C 1
ATOM 1702 O O . PRO A 1 221 ? 24.218 13.978 -14.634 1.00 88.31 221 PRO A O 1
ATOM 1705 N N . THR A 1 222 ? 24.732 12.041 -13.617 1.00 88.25 222 THR A N 1
ATOM 1706 C CA . THR A 1 222 ? 24.918 12.613 -12.279 1.00 88.25 222 THR A CA 1
ATOM 1707 C C . THR A 1 222 ? 26.228 13.393 -12.152 1.00 88.25 222 THR A C 1
ATOM 1709 O O . THR A 1 222 ? 26.406 14.131 -11.184 1.00 88.25 222 THR A O 1
ATOM 1712 N N . GLY A 1 223 ? 27.150 13.224 -13.110 1.00 91.38 223 GLY A N 1
ATOM 1713 C CA . GLY A 1 223 ? 28.504 13.783 -13.068 1.00 91.38 223 GLY A CA 1
ATOM 1714 C C . GLY A 1 223 ? 29.429 13.077 -12.071 1.00 91.38 223 GLY A C 1
ATOM 1715 O O . GLY A 1 223 ? 30.466 13.628 -11.712 1.00 91.38 223 GLY A O 1
ATOM 1716 N N . ARG A 1 224 ? 29.050 11.884 -11.589 1.00 90.94 224 ARG A N 1
ATOM 1717 C CA . ARG A 1 224 ? 29.809 11.102 -10.604 1.00 90.94 224 ARG A CA 1
ATOM 1718 C C . ARG A 1 224 ? 30.348 9.813 -11.212 1.00 90.94 224 ARG A C 1
ATOM 1720 O O . ARG A 1 224 ? 29.617 9.085 -11.878 1.00 90.94 224 ARG A O 1
ATOM 1727 N N . GLU A 1 225 ? 31.602 9.497 -10.895 1.00 93.06 225 GLU A N 1
ATOM 1728 C CA . GLU A 1 225 ? 32.271 8.279 -11.358 1.00 93.06 225 GLU A CA 1
ATOM 1729 C C . GLU A 1 225 ? 32.258 7.150 -10.306 1.00 93.06 225 GLU A C 1
ATOM 1731 O O . GLU A 1 225 ? 32.434 7.429 -9.118 1.00 93.06 225 GLU A O 1
ATOM 1736 N N . PRO A 1 226 ? 32.095 5.873 -10.716 1.00 92.69 226 PRO A N 1
ATOM 1737 C CA . PRO A 1 226 ? 31.852 5.439 -12.091 1.00 92.69 226 PRO A CA 1
ATOM 1738 C C . PRO A 1 226 ? 30.396 5.690 -12.518 1.00 92.69 226 PRO A C 1
ATOM 1740 O O . PRO A 1 226 ? 29.467 5.292 -11.809 1.00 92.69 226 PRO A O 1
ATOM 1743 N N . ALA A 1 227 ? 30.185 6.267 -13.705 1.00 91.44 227 ALA A N 1
ATOM 1744 C CA . ALA A 1 227 ? 28.844 6.579 -14.228 1.00 91.44 227 ALA A CA 1
ATOM 1745 C C . ALA A 1 227 ? 27.890 5.365 -14.209 1.00 91.44 227 ALA A C 1
ATOM 1747 O O . ALA A 1 227 ? 26.720 5.471 -13.842 1.00 91.44 227 ALA A O 1
ATOM 1748 N N . ALA A 1 228 ? 28.409 4.166 -14.505 1.00 89.06 228 ALA A N 1
ATOM 1749 C CA . ALA A 1 228 ? 27.645 2.916 -14.476 1.00 89.06 228 ALA A CA 1
ATOM 1750 C C . ALA A 1 228 ? 27.042 2.583 -13.099 1.00 89.06 228 ALA A C 1
ATOM 1752 O O . ALA A 1 228 ? 26.021 1.897 -13.034 1.00 89.06 228 ALA A O 1
ATOM 1753 N N . LEU A 1 229 ? 27.659 3.058 -12.011 1.00 91.06 229 LEU A N 1
ATOM 1754 C CA . LEU A 1 229 ? 27.115 2.913 -10.669 1.00 91.06 229 LEU A CA 1
ATOM 1755 C C . LEU A 1 229 ? 26.075 3.994 -10.387 1.00 91.06 229 LEU A C 1
ATOM 1757 O O . LEU A 1 229 ? 25.050 3.651 -9.819 1.00 91.06 229 LEU A O 1
ATOM 1761 N N . HIS A 1 230 ? 26.304 5.252 -10.781 1.00 91.69 230 HIS A N 1
ATOM 1762 C CA . HIS A 1 230 ? 25.527 6.410 -10.314 1.00 91.69 230 HIS A CA 1
ATOM 1763 C C . HIS A 1 230 ? 24.367 6.847 -11.220 1.00 91.69 230 HIS A C 1
ATOM 1765 O O . HIS A 1 230 ? 23.351 7.317 -10.708 1.00 91.69 230 HIS A O 1
ATOM 1771 N N . ASP A 1 231 ? 24.457 6.650 -12.533 1.00 91.56 231 ASP A N 1
ATOM 1772 C CA . ASP A 1 231 ? 23.502 7.236 -13.489 1.00 91.56 231 ASP A CA 1
ATOM 1773 C C . ASP A 1 231 ? 22.228 6.402 -13.676 1.00 91.56 231 ASP A C 1
ATOM 1775 O O . ASP A 1 231 ? 21.237 6.858 -14.242 1.00 91.56 231 ASP A O 1
ATOM 1779 N N . ARG A 1 232 ? 22.209 5.180 -13.135 1.00 92.94 232 ARG A N 1
ATOM 1780 C CA . ARG A 1 232 ? 21.046 4.277 -13.153 1.00 92.94 232 ARG A CA 1
ATOM 1781 C C . ARG A 1 232 ? 20.187 4.404 -11.894 1.00 92.94 232 ARG A C 1
ATOM 1783 O O . ARG A 1 232 ? 19.496 3.465 -11.513 1.00 92.94 232 ARG A O 1
ATOM 1790 N N . MET A 1 233 ? 20.244 5.560 -11.239 1.00 94.00 233 MET A N 1
ATOM 1791 C CA . MET A 1 233 ? 19.440 5.900 -10.063 1.00 94.00 233 MET A CA 1
ATOM 1792 C C . MET A 1 233 ? 19.551 4.888 -8.894 1.00 94.00 233 MET A C 1
ATOM 1794 O O . MET A 1 233 ? 18.524 4.459 -8.360 1.00 94.00 233 MET A O 1
ATOM 1798 N N . PRO A 1 234 ? 20.764 4.442 -8.496 1.00 95.69 234 PRO A N 1
ATOM 1799 C CA . PRO A 1 234 ? 20.925 3.555 -7.345 1.00 95.69 234 PRO A CA 1
ATOM 1800 C C . PRO A 1 234 ? 20.634 4.287 -6.028 1.00 95.69 234 PRO A C 1
ATOM 1802 O O . PRO A 1 234 ? 20.821 5.497 -5.905 1.00 95.69 234 PRO A O 1
ATOM 1805 N N . GLY A 1 235 ? 20.332 3.561 -4.964 1.00 95.94 235 GLY A N 1
ATOM 1806 C CA . GLY A 1 235 ? 20.119 4.232 -3.694 1.00 95.94 235 GLY A CA 1
ATOM 1807 C C . GLY A 1 235 ? 19.724 3.338 -2.555 1.00 95.94 235 GLY A C 1
ATOM 1808 O O . GLY A 1 235 ? 19.807 2.116 -2.634 1.00 95.94 235 GLY A O 1
ATOM 1809 N N . TYR A 1 236 ? 19.245 3.985 -1.505 1.00 97.31 236 TYR A N 1
ATOM 1810 C CA . TYR A 1 236 ? 18.598 3.335 -0.379 1.00 97.31 236 TYR A CA 1
ATOM 1811 C C . TYR A 1 236 ? 17.359 4.132 0.039 1.00 97.31 236 TYR A C 1
ATOM 1813 O O . TYR A 1 236 ? 17.213 5.324 -0.246 1.00 97.31 236 TYR A O 1
ATOM 1821 N N . GLY A 1 237 ? 16.429 3.435 0.683 1.00 97.44 237 GLY A N 1
ATOM 1822 C CA . GLY A 1 237 ? 15.207 4.019 1.212 1.00 97.44 237 GLY A CA 1
ATOM 1823 C C . GLY A 1 237 ? 15.252 4.125 2.731 1.00 97.44 237 GLY A C 1
ATOM 1824 O O . GLY A 1 237 ? 15.783 3.234 3.394 1.00 97.44 237 GLY A O 1
ATOM 1825 N N . ILE A 1 238 ? 14.650 5.176 3.286 1.00 98.00 238 ILE A N 1
ATOM 1826 C CA . ILE A 1 238 ? 14.381 5.281 4.726 1.00 98.00 238 ILE A CA 1
ATOM 1827 C C . ILE A 1 238 ? 12.875 5.461 4.903 1.00 98.00 238 ILE A C 1
ATOM 1829 O O . ILE A 1 238 ? 12.276 6.363 4.326 1.00 98.00 238 ILE A O 1
ATOM 1833 N N . VAL A 1 239 ? 12.254 4.601 5.712 1.00 98.62 239 VAL A N 1
ATOM 1834 C CA . VAL A 1 239 ? 10.839 4.727 6.084 1.00 98.62 239 VAL A CA 1
ATOM 1835 C C . VAL A 1 239 ? 10.759 5.036 7.572 1.00 98.62 239 VAL A C 1
ATOM 1837 O O . VAL A 1 239 ? 11.144 4.217 8.408 1.00 98.62 239 VAL A O 1
ATOM 1840 N N . ARG A 1 240 ? 10.263 6.226 7.915 1.00 98.50 240 ARG A N 1
ATOM 1841 C CA . ARG A 1 240 ? 10.116 6.682 9.300 1.00 98.50 240 ARG A CA 1
ATOM 1842 C C . ARG A 1 240 ? 8.674 6.533 9.752 1.00 98.50 240 ARG A C 1
ATOM 1844 O O . ARG A 1 240 ? 7.784 7.200 9.234 1.00 98.50 240 ARG A O 1
ATOM 1851 N N . PHE A 1 241 ? 8.456 5.694 10.758 1.00 98.69 241 PHE A N 1
ATOM 1852 C CA . PHE A 1 241 ? 7.159 5.533 11.409 1.00 98.69 241 PHE A CA 1
ATOM 1853 C C . PHE A 1 241 ? 7.081 6.446 12.634 1.00 98.69 241 PHE A C 1
ATOM 1855 O O . PHE A 1 241 ? 7.657 6.146 13.682 1.00 98.69 241 PHE A O 1
ATOM 1862 N N . ASN A 1 242 ? 6.354 7.558 12.523 1.00 98.50 242 ASN A N 1
ATOM 1863 C CA . ASN A 1 242 ? 6.068 8.412 13.667 1.00 98.50 242 ASN A CA 1
ATOM 1864 C C . ASN A 1 242 ? 4.815 7.899 14.379 1.00 98.50 242 ASN A C 1
ATOM 1866 O O . ASN A 1 242 ? 3.683 8.189 13.993 1.00 98.50 242 ASN A O 1
ATOM 1870 N N . LYS A 1 243 ? 5.026 7.138 15.454 1.00 97.38 243 LYS A N 1
ATOM 1871 C CA . LYS A 1 243 ? 3.931 6.560 16.237 1.00 97.38 243 LYS A CA 1
ATOM 1872 C C . LYS A 1 243 ? 3.095 7.632 16.932 1.00 97.38 243 LYS A C 1
ATOM 1874 O O . LYS A 1 243 ? 1.882 7.491 16.942 1.00 97.38 243 LYS A O 1
ATOM 1879 N N . ALA A 1 244 ? 3.695 8.687 17.479 1.00 96.62 244 ALA A N 1
ATOM 1880 C CA . ALA A 1 244 ? 2.930 9.729 18.164 1.00 96.62 244 ALA A CA 1
ATOM 1881 C C . ALA A 1 244 ? 1.954 10.417 17.200 1.00 96.62 244 ALA A C 1
ATOM 1883 O O . ALA A 1 244 ? 0.772 10.563 17.508 1.00 96.62 244 ALA A O 1
ATOM 1884 N N . GLU A 1 245 ? 2.417 10.737 15.988 1.00 98.00 245 GLU A N 1
ATOM 1885 C CA . GLU A 1 245 ? 1.584 11.412 14.995 1.00 98.00 245 GLU A CA 1
ATOM 1886 C C . GLU A 1 245 ? 0.739 10.484 14.121 1.00 98.00 245 GLU A C 1
ATOM 1888 O O . GLU A 1 245 ? -0.240 10.947 13.538 1.00 98.00 245 GLU A O 1
ATOM 1893 N N . ARG A 1 246 ? 1.045 9.181 14.109 1.00 98.12 246 ARG A N 1
ATOM 1894 C CA . ARG A 1 246 ? 0.498 8.174 13.182 1.00 98.12 246 ARG A CA 1
ATOM 1895 C C . ARG A 1 246 ? 0.767 8.532 11.720 1.00 98.12 246 ARG A C 1
ATOM 1897 O O . ARG A 1 246 ? -0.099 8.367 10.864 1.00 98.12 246 ARG A O 1
ATOM 1904 N N . THR A 1 247 ? 1.980 8.994 11.433 1.00 98.81 247 THR A N 1
ATOM 1905 C CA . THR A 1 247 ? 2.431 9.325 10.077 1.00 98.81 247 THR A CA 1
ATOM 1906 C C . THR A 1 247 ? 3.608 8.458 9.646 1.00 98.81 247 THR A C 1
ATOM 1908 O O . THR A 1 247 ? 4.362 7.935 10.472 1.00 98.81 247 THR A O 1
ATOM 1911 N N . ILE A 1 248 ? 3.741 8.278 8.335 1.00 98.94 248 ILE A N 1
ATOM 1912 C CA . ILE A 1 248 ? 4.804 7.506 7.693 1.00 98.94 248 ILE A CA 1
ATOM 1913 C C . ILE A 1 248 ? 5.501 8.434 6.707 1.00 98.94 248 ILE A C 1
ATOM 1915 O O . ILE A 1 248 ? 4.865 8.901 5.764 1.00 98.94 248 ILE A O 1
ATOM 1919 N N . THR A 1 249 ? 6.787 8.703 6.925 1.00 98.88 249 THR A N 1
ATOM 1920 C CA . THR A 1 249 ? 7.616 9.481 5.995 1.00 98.88 249 THR A CA 1
ATOM 1921 C C . THR A 1 249 ? 8.492 8.537 5.190 1.00 98.88 249 THR A C 1
ATOM 1923 O O . THR A 1 249 ? 9.218 7.718 5.751 1.00 98.88 249 THR A O 1
ATOM 1926 N N . ILE A 1 250 ? 8.394 8.653 3.874 1.00 98.88 250 ILE A N 1
ATOM 1927 C CA . ILE A 1 250 ? 9.092 7.848 2.885 1.00 98.88 250 ILE A CA 1
ATOM 1928 C C . ILE A 1 250 ? 10.193 8.718 2.298 1.00 98.88 250 ILE A C 1
ATOM 1930 O O . ILE A 1 250 ? 9.911 9.789 1.756 1.00 98.88 250 ILE A O 1
ATOM 1934 N N . GLU A 1 251 ? 11.426 8.242 2.379 1.00 98.62 251 GLU A N 1
ATOM 1935 C CA . GLU A 1 251 ? 12.605 8.899 1.832 1.00 98.62 251 GLU A CA 1
ATOM 1936 C C . GLU A 1 251 ? 13.315 7.983 0.838 1.00 98.62 251 GLU A C 1
ATOM 1938 O O . GLU A 1 251 ? 13.397 6.769 1.049 1.00 98.62 251 GLU A O 1
ATOM 1943 N N . CYS A 1 252 ? 13.864 8.567 -0.225 1.00 98.50 252 CYS A N 1
ATOM 1944 C CA . CYS A 1 252 ? 14.640 7.844 -1.227 1.00 98.50 252 CYS A CA 1
ATOM 1945 C C . CYS A 1 252 ? 15.894 8.638 -1.578 1.00 98.50 252 CYS A C 1
ATOM 1947 O O . CYS A 1 252 ? 15.823 9.701 -2.197 1.00 98.50 252 CYS A O 1
ATOM 1949 N N . TRP A 1 253 ? 17.046 8.104 -1.191 1.00 97.94 253 TRP A N 1
ATOM 1950 C CA . TRP A 1 253 ? 18.327 8.786 -1.293 1.00 97.94 253 TRP A CA 1
ATOM 1951 C C . TRP A 1 253 ? 19.196 8.152 -2.380 1.00 97.94 253 TRP A C 1
ATOM 1953 O O . TRP A 1 253 ? 19.238 6.919 -2.473 1.00 97.94 253 TRP A O 1
ATOM 1963 N N . PRO A 1 254 ? 19.916 8.958 -3.184 1.00 96.00 254 PRO A N 1
ATOM 1964 C CA . PRO A 1 254 ? 20.990 8.450 -4.023 1.00 96.00 254 PRO A CA 1
ATOM 1965 C C . PRO A 1 254 ? 22.013 7.676 -3.192 1.00 96.00 254 PRO A C 1
ATOM 1967 O O . PRO A 1 254 ? 22.287 8.026 -2.047 1.00 96.00 254 PRO A O 1
ATOM 1970 N N . ARG A 1 255 ? 22.638 6.653 -3.782 1.00 94.31 255 ARG A N 1
ATOM 1971 C CA . ARG A 1 255 ? 23.599 5.782 -3.074 1.00 94.31 255 ARG A CA 1
ATOM 1972 C C . ARG A 1 255 ? 24.710 6.551 -2.349 1.00 94.31 255 ARG A C 1
ATOM 1974 O O . ARG A 1 255 ? 25.141 6.127 -1.285 1.00 94.31 255 ARG A O 1
ATOM 1981 N N . TYR A 1 256 ? 25.209 7.619 -2.965 1.00 92.38 256 TYR A N 1
ATOM 1982 C CA . TYR A 1 256 ? 26.318 8.414 -2.435 1.00 92.38 256 TYR A CA 1
ATOM 1983 C C . TYR A 1 256 ? 25.892 9.405 -1.352 1.00 92.38 256 TYR A C 1
ATOM 1985 O O . TYR A 1 256 ? 26.769 10.029 -0.768 1.00 92.38 256 TYR A O 1
ATOM 1993 N N . ALA A 1 257 ? 24.587 9.601 -1.150 1.00 94.94 257 ALA A N 1
ATOM 1994 C CA . ALA A 1 257 ? 24.108 10.639 -0.265 1.00 94.94 257 ALA A CA 1
ATOM 1995 C C . ALA A 1 257 ? 24.156 10.192 1.209 1.00 94.94 257 ALA A C 1
ATOM 1997 O O . ALA A 1 257 ? 23.816 9.053 1.524 1.00 94.94 257 ALA A O 1
ATOM 1998 N N . ASP A 1 258 ? 24.542 11.098 2.093 1.00 95.19 258 ASP A N 1
ATOM 19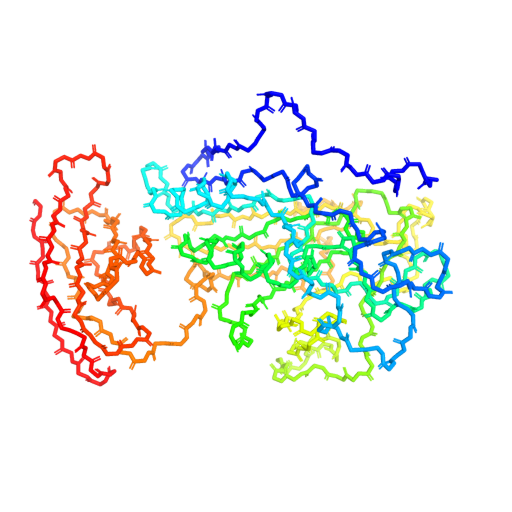99 C CA . ASP A 1 258 ? 24.441 11.128 3.539 1.00 95.19 258 ASP A CA 1
ATOM 2000 C C . ASP A 1 258 ? 23.241 12.014 3.956 1.00 95.19 258 ASP A C 1
ATOM 2002 O O . ASP A 1 258 ? 23.275 13.236 3.790 1.00 95.19 258 ASP A O 1
ATOM 2006 N N . PRO A 1 259 ? 22.184 11.443 4.564 1.00 94.62 259 PRO A N 1
ATOM 2007 C CA . PRO A 1 259 ? 20.998 12.189 4.979 1.00 94.62 259 PRO A CA 1
ATOM 2008 C C . PRO A 1 259 ? 21.260 13.200 6.101 1.00 94.62 259 PRO A C 1
ATOM 2010 O O . PRO A 1 259 ? 20.379 14.004 6.405 1.00 94.62 259 PRO A O 1
ATOM 2013 N N . SER A 1 260 ? 22.418 13.131 6.768 1.00 94.50 260 SER A N 1
ATOM 2014 C CA . SER A 1 260 ? 22.820 14.101 7.790 1.00 94.50 260 SER A CA 1
ATOM 2015 C C . SER A 1 260 ? 23.429 15.373 7.196 1.00 94.50 260 SER A C 1
ATOM 2017 O O . SER A 1 260 ? 23.467 16.401 7.875 1.00 94.50 260 SER A O 1
ATOM 2019 N N . ASN A 1 261 ? 23.855 15.332 5.929 1.00 95.62 261 ASN A N 1
ATOM 2020 C CA . ASN A 1 261 ? 24.406 16.480 5.228 1.00 95.62 261 ASN A CA 1
ATOM 2021 C C . ASN A 1 261 ? 23.273 17.359 4.652 1.00 95.62 261 ASN A C 1
ATOM 2023 O O . ASN A 1 261 ? 22.544 16.917 3.759 1.00 95.62 261 ASN A O 1
ATOM 2027 N N . PRO A 1 262 ? 23.124 18.623 5.098 1.00 92.50 262 PRO A N 1
ATOM 2028 C CA . PRO A 1 262 ? 22.050 19.506 4.649 1.00 92.50 262 PRO A CA 1
ATOM 2029 C C . PRO A 1 262 ? 22.190 19.976 3.198 1.00 92.50 262 PRO A C 1
ATOM 2031 O O . PRO A 1 262 ? 21.247 20.579 2.687 1.00 92.50 262 PRO A O 1
ATOM 2034 N N . ASP A 1 263 ? 23.312 19.722 2.523 1.00 93.75 263 ASP A N 1
ATOM 2035 C CA . ASP A 1 263 ? 23.520 20.069 1.110 1.00 93.75 263 ASP A CA 1
ATOM 2036 C C . ASP A 1 263 ? 23.108 18.949 0.154 1.00 93.75 263 ASP A C 1
ATOM 2038 O O . ASP A 1 263 ? 22.895 19.177 -1.040 1.00 93.75 263 ASP A O 1
ATOM 2042 N N . GLU A 1 264 ? 22.918 17.739 0.672 1.00 93.94 264 GLU A N 1
ATOM 2043 C CA . GLU A 1 264 ? 22.527 16.603 -0.140 1.00 93.94 264 GLU A CA 1
ATOM 2044 C C . GLU A 1 264 ? 21.012 16.464 -0.237 1.00 93.94 264 GLU A C 1
ATOM 2046 O O . GLU A 1 264 ? 20.232 17.017 0.545 1.00 93.94 264 GLU A O 1
ATOM 2051 N N . ARG A 1 265 ? 20.565 15.808 -1.305 1.00 95.06 265 ARG A N 1
ATOM 2052 C CA . ARG A 1 265 ? 19.161 15.805 -1.711 1.00 95.06 265 ARG A CA 1
ATOM 2053 C C . ARG A 1 265 ? 18.704 14.385 -1.996 1.00 95.06 265 ARG A C 1
ATOM 2055 O O . ARG A 1 265 ? 19.444 13.573 -2.550 1.00 95.06 265 ARG A O 1
ATOM 2062 N N . GLN A 1 266 ? 17.451 14.127 -1.645 1.00 96.88 266 GLN A N 1
ATOM 2063 C CA . GLN A 1 266 ? 16.718 12.943 -2.072 1.00 96.88 266 GLN A CA 1
ATOM 2064 C C . GLN A 1 266 ? 16.440 12.997 -3.575 1.00 96.88 266 GLN A C 1
ATOM 2066 O O . GLN A 1 266 ? 16.570 14.045 -4.215 1.00 96.88 266 GLN A O 1
ATOM 2071 N N . TYR A 1 267 ? 16.018 11.869 -4.142 1.00 96.44 267 TYR A N 1
ATOM 2072 C CA . TYR A 1 267 ? 15.495 11.874 -5.501 1.00 96.44 267 TYR A CA 1
ATOM 2073 C C . TYR A 1 267 ? 14.229 12.744 -5.619 1.00 96.44 267 TYR A C 1
ATOM 2075 O O . TYR A 1 267 ? 13.457 12.839 -4.659 1.00 96.44 267 TYR A O 1
ATOM 2083 N N . PRO A 1 268 ? 13.980 13.368 -6.789 1.00 94.81 268 PRO A N 1
ATOM 2084 C CA . PRO A 1 268 ? 12.785 14.180 -7.004 1.00 94.81 268 PRO A CA 1
ATOM 2085 C C . PRO A 1 268 ? 11.492 13.415 -6.695 1.00 94.81 268 PRO A C 1
ATOM 2087 O O . PRO A 1 268 ? 11.331 12.270 -7.111 1.00 94.81 268 PRO A O 1
ATOM 2090 N N . GLY A 1 269 ? 10.567 14.063 -5.984 1.00 94.81 269 GLY A N 1
ATOM 2091 C CA . GLY A 1 269 ? 9.313 13.458 -5.513 1.00 94.81 269 GLY A CA 1
ATOM 2092 C C . GLY A 1 269 ? 9.367 12.914 -4.079 1.00 94.81 269 GLY A C 1
ATOM 2093 O O . GLY A 1 269 ? 8.318 12.610 -3.514 1.00 94.81 269 GLY A O 1
ATOM 2094 N N . TRP A 1 270 ? 10.556 12.849 -3.469 1.00 97.94 270 TRP A N 1
ATOM 2095 C CA . TRP A 1 270 ? 10.752 12.533 -2.053 1.00 97.94 270 TRP A CA 1
ATOM 2096 C C . TRP A 1 270 ? 11.282 13.757 -1.274 1.00 97.94 270 TRP A C 1
ATOM 2098 O O . TRP A 1 270 ? 11.940 14.618 -1.864 1.00 97.94 270 TRP A O 1
ATOM 2108 N N . PRO A 1 271 ? 11.031 13.851 0.047 1.00 98.00 271 PRO A N 1
ATOM 2109 C CA . PRO A 1 271 ? 10.267 12.908 0.864 1.00 98.00 271 PRO A CA 1
ATOM 2110 C C . PRO A 1 271 ? 8.751 13.028 0.656 1.00 98.00 271 PRO A C 1
ATOM 2112 O O . PRO A 1 271 ? 8.236 14.092 0.318 1.00 98.00 271 PRO A O 1
ATOM 2115 N N . LYS A 1 272 ? 8.017 11.947 0.940 1.00 98.25 272 LYS A N 1
ATOM 2116 C CA . LYS A 1 272 ? 6.546 11.954 1.024 1.00 98.25 272 LYS A CA 1
ATOM 2117 C C . LYS A 1 272 ? 6.106 11.491 2.401 1.00 98.25 272 LYS A C 1
ATOM 2119 O O . LYS A 1 272 ? 6.519 10.429 2.854 1.00 98.25 272 LYS A O 1
ATOM 2124 N N . THR A 1 273 ? 5.223 12.253 3.037 1.00 98.75 273 THR A N 1
ATOM 2125 C CA . THR A 1 273 ? 4.585 11.856 4.297 1.00 98.75 273 THR A CA 1
ATOM 2126 C C . THR A 1 273 ? 3.116 11.533 4.058 1.00 98.75 273 THR A C 1
ATOM 2128 O O . THR A 1 273 ? 2.419 12.297 3.390 1.00 98.75 273 THR A O 1
ATOM 2131 N N . ILE A 1 274 ? 2.658 10.413 4.614 1.00 98.69 274 ILE A N 1
ATOM 2132 C CA . ILE A 1 274 ? 1.256 9.977 4.610 1.00 98.69 274 ILE A CA 1
ATOM 2133 C C . ILE A 1 274 ? 0.767 9.734 6.041 1.00 98.69 274 ILE A C 1
ATOM 2135 O O . ILE A 1 274 ? 1.564 9.498 6.955 1.00 98.69 274 ILE A O 1
ATOM 2139 N N . SER A 1 275 ? -0.546 9.763 6.241 1.00 98.56 275 SER A N 1
ATOM 2140 C CA . SER A 1 275 ? -1.194 9.283 7.461 1.00 98.56 275 SER A CA 1
ATOM 2141 C C . SER A 1 275 ? -1.301 7.758 7.447 1.00 98.56 275 SER A C 1
ATOM 2143 O O . SER A 1 275 ? -1.488 7.140 6.401 1.00 98.56 275 SER A O 1
ATOM 2145 N N . GLN A 1 276 ? -1.273 7.122 8.620 1.00 98.31 276 GLN A N 1
ATOM 2146 C CA . GLN A 1 276 ? -1.609 5.702 8.770 1.00 98.31 276 GLN A CA 1
ATOM 2147 C C . GLN A 1 276 ? -2.969 5.373 8.143 1.00 98.31 276 GLN A C 1
ATOM 2149 O O . GLN A 1 276 ? -3.126 4.321 7.523 1.00 98.31 276 GLN A O 1
ATOM 2154 N N . LEU A 1 277 ? -3.940 6.279 8.299 1.00 98.25 277 LEU A N 1
ATOM 2155 C CA . LEU A 1 277 ? -5.299 6.095 7.794 1.00 98.25 277 LEU A CA 1
ATOM 2156 C C . LEU A 1 277 ? -5.373 6.101 6.264 1.00 98.25 277 LEU A C 1
ATOM 2158 O O . LEU A 1 277 ? -6.317 5.529 5.720 1.00 98.25 277 LEU A O 1
ATOM 2162 N N . ASP A 1 278 ? -4.372 6.663 5.581 1.00 98.31 278 ASP A N 1
ATOM 2163 C CA . ASP A 1 278 ? -4.319 6.684 4.117 1.00 98.31 278 ASP A CA 1
ATOM 2164 C C . ASP A 1 278 ? -4.102 5.281 3.533 1.00 98.31 278 ASP A C 1
ATOM 2166 O O . ASP A 1 278 ? -4.403 5.064 2.368 1.00 98.31 278 ASP A O 1
ATOM 2170 N N . ASN A 1 279 ? -3.653 4.301 4.335 1.00 98.62 279 ASN A N 1
ATOM 2171 C CA . ASN A 1 279 ? -3.536 2.898 3.908 1.00 98.62 279 ASN A CA 1
ATOM 2172 C C . ASN A 1 279 ? -4.872 2.135 3.900 1.00 98.62 279 ASN A C 1
ATOM 2174 O O . ASN A 1 279 ? -4.912 0.947 3.578 1.00 98.62 279 ASN A O 1
ATOM 2178 N N . TYR A 1 280 ? -5.969 2.801 4.263 1.00 97.69 280 TYR A N 1
ATOM 2179 C CA . TYR A 1 280 ? -7.320 2.314 4.032 1.00 97.69 280 TYR A CA 1
ATOM 2180 C C . TYR A 1 280 ? -8.082 3.390 3.274 1.00 97.69 280 TYR A C 1
ATOM 2182 O O . TYR A 1 280 ? -8.838 4.160 3.860 1.00 97.69 280 TYR A O 1
ATOM 2190 N N . GLY A 1 281 ? -7.899 3.456 1.962 1.00 94.38 281 GLY A N 1
ATOM 2191 C CA . GLY A 1 281 ? -8.419 4.555 1.157 1.00 94.38 281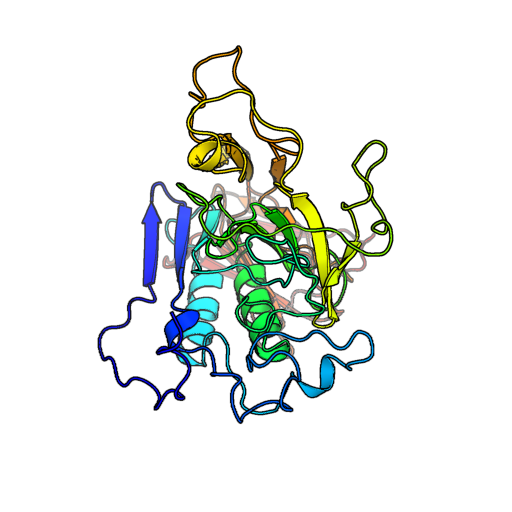 GLY A CA 1
ATOM 2192 C C . GLY A 1 281 ? -9.910 4.500 0.797 1.00 94.38 281 GLY A C 1
ATOM 2193 O O . GLY A 1 281 ? -10.469 5.524 0.409 1.00 94.38 281 GLY A O 1
ATOM 2194 N N . ARG A 1 282 ? -10.601 3.354 0.968 1.00 96.81 282 ARG A N 1
ATOM 2195 C CA . ARG A 1 282 ? -12.023 3.221 0.569 1.00 96.81 282 ARG A CA 1
ATOM 2196 C C . ARG A 1 282 ? -12.886 4.362 1.105 1.00 96.81 282 ARG A C 1
ATOM 2198 O O . ARG A 1 282 ? -12.865 4.669 2.308 1.00 96.81 282 ARG A O 1
ATOM 2205 N N . ARG A 1 283 ? -13.694 4.944 0.220 1.00 96.00 283 ARG A N 1
ATOM 2206 C CA . ARG A 1 283 ? -14.650 5.997 0.560 1.00 96.00 283 ARG A CA 1
ATOM 2207 C C . ARG A 1 283 ? -15.784 5.426 1.410 1.00 96.00 283 ARG A C 1
ATOM 2209 O O . ARG A 1 283 ? -16.360 4.399 1.076 1.00 96.00 283 ARG A O 1
ATOM 2216 N N . ALA A 1 284 ? -16.108 6.100 2.509 1.00 96.56 284 ALA A N 1
ATOM 2217 C CA . ALA A 1 284 ? -17.227 5.711 3.360 1.00 96.56 284 ALA A CA 1
ATOM 2218 C C . ALA A 1 284 ? -18.562 5.880 2.616 1.00 96.56 284 ALA A C 1
ATOM 2220 O O . ALA A 1 284 ? -18.815 6.943 2.047 1.00 96.56 284 ALA A O 1
ATOM 2221 N N . VAL A 1 285 ? -19.424 4.863 2.676 1.00 97.25 285 VAL A N 1
ATOM 2222 C CA . VAL A 1 285 ? -20.832 4.960 2.241 1.00 97.25 285 VAL A CA 1
ATOM 2223 C C . VAL A 1 285 ? -21.710 5.350 3.431 1.00 97.25 285 VAL A C 1
ATOM 2225 O O . VAL A 1 285 ? -22.614 6.181 3.322 1.00 97.25 285 VAL A O 1
ATOM 2228 N N . ARG A 1 286 ? -21.402 4.779 4.598 1.00 98.19 286 ARG A N 1
ATOM 2229 C CA . ARG A 1 286 ? -22.025 5.066 5.890 1.00 98.19 286 ARG A CA 1
ATOM 2230 C C . ARG A 1 286 ? -20.947 5.154 6.972 1.00 98.19 286 ARG A C 1
ATOM 2232 O O . ARG A 1 286 ? -19.772 4.856 6.747 1.00 98.19 286 ARG A O 1
ATOM 2239 N N . TYR A 1 287 ? -21.355 5.551 8.168 1.00 98.44 287 TYR A N 1
ATOM 2240 C CA . TYR A 1 287 ? -20.500 5.568 9.352 1.00 98.44 287 TYR A CA 1
ATOM 2241 C C . TYR A 1 287 ? -21.187 4.869 10.513 1.00 98.44 287 TYR A C 1
ATOM 2243 O O . TYR A 1 287 ? -22.408 4.857 10.600 1.00 98.44 287 TYR A O 1
ATOM 2251 N N . LEU A 1 288 ? -20.412 4.349 11.454 1.00 98.62 288 LEU A N 1
ATOM 2252 C CA . LEU A 1 288 ? -20.946 3.922 12.745 1.00 98.62 288 LEU A CA 1
ATOM 2253 C C . LEU A 1 288 ? -20.979 5.115 13.717 1.00 98.62 288 LEU A C 1
ATOM 2255 O O . LEU A 1 288 ? -20.318 6.135 13.468 1.00 98.62 288 LEU A O 1
ATOM 2259 N N . PRO A 1 289 ? -21.742 5.033 14.824 1.00 98.50 289 PRO A N 1
ATOM 2260 C CA . PRO A 1 289 ? -21.662 6.013 15.898 1.00 98.50 289 PRO A CA 1
ATOM 2261 C C . PRO A 1 289 ? -20.213 6.263 16.325 1.00 98.50 289 PRO A C 1
ATOM 2263 O O . PRO A 1 289 ? -19.396 5.343 16.383 1.00 98.50 289 PRO A O 1
ATOM 2266 N N . THR A 1 290 ? -19.902 7.508 16.674 1.00 98.56 290 THR A N 1
ATOM 2267 C CA . THR A 1 290 ? -18.599 7.856 17.236 1.00 98.56 290 THR A CA 1
ATOM 2268 C C . THR A 1 290 ? -18.413 7.121 18.556 1.00 98.56 290 THR A C 1
ATOM 2270 O O . THR A 1 290 ? -19.188 7.302 19.501 1.00 98.56 290 THR A O 1
ATOM 2273 N N . ILE A 1 291 ? -17.366 6.308 18.631 1.00 98.44 291 ILE A N 1
ATOM 2274 C CA . ILE A 1 291 ? -16.991 5.588 19.841 1.00 98.44 291 ILE A CA 1
ATOM 2275 C C . ILE A 1 291 ? -16.108 6.502 20.668 1.00 98.44 291 ILE A C 1
ATOM 2277 O O . ILE A 1 291 ? -15.050 6.919 20.204 1.00 98.44 291 ILE A O 1
ATOM 2281 N N . LYS A 1 292 ? -16.547 6.814 21.889 1.00 98.38 292 LYS A N 1
ATOM 2282 C CA . LYS A 1 292 ? -15.783 7.594 22.863 1.00 98.38 292 LYS A CA 1
ATOM 2283 C C . LYS A 1 292 ? -15.398 6.708 24.038 1.00 98.38 292 LYS A C 1
ATOM 2285 O O . LYS A 1 292 ? -16.258 6.266 24.802 1.00 98.38 292 LYS A O 1
ATOM 2290 N N . VAL A 1 293 ? -14.105 6.476 24.189 1.00 98.44 293 VAL A N 1
ATOM 2291 C CA . VAL A 1 293 ? -13.528 5.597 25.202 1.00 98.44 293 VAL A CA 1
ATOM 2292 C C . VAL A 1 293 ? -13.067 6.411 26.412 1.00 98.44 293 VAL A C 1
ATOM 2294 O O . VAL A 1 293 ? -12.560 7.524 26.286 1.00 98.44 293 VAL A O 1
ATOM 2297 N N . ARG A 1 294 ? -13.283 5.880 27.615 1.00 97.81 294 ARG A N 1
ATOM 2298 C CA . ARG A 1 294 ? -12.762 6.419 28.880 1.00 97.81 294 ARG A CA 1
ATOM 2299 C C . ARG A 1 294 ? -12.023 5.311 29.625 1.00 97.81 294 ARG A C 1
ATOM 2301 O O . ARG A 1 294 ? -12.510 4.187 29.643 1.00 97.81 294 ARG A O 1
ATOM 2308 N N . GLY A 1 295 ? -10.893 5.643 30.251 1.00 96.88 295 GLY A N 1
ATOM 2309 C CA . GLY A 1 295 ? -10.081 4.683 31.017 1.00 96.88 295 GLY A CA 1
ATOM 2310 C C . GLY A 1 295 ? -9.045 3.907 30.192 1.00 96.88 295 GLY A C 1
ATOM 2311 O O . GLY A 1 295 ? -8.386 3.025 30.729 1.00 96.88 295 GLY A O 1
ATOM 2312 N N . MET A 1 296 ? -8.878 4.228 28.904 1.00 97.12 296 MET A N 1
ATOM 2313 C CA . MET A 1 296 ? -7.885 3.607 28.024 1.00 97.12 296 MET A CA 1
ATOM 2314 C C . MET A 1 296 ? -7.409 4.612 26.970 1.00 97.12 296 MET A C 1
ATOM 2316 O O . MET A 1 296 ? -8.230 5.323 26.385 1.00 97.12 296 MET A O 1
ATOM 2320 N N . ALA A 1 297 ? -6.096 4.672 26.750 1.00 95.75 297 ALA A N 1
ATOM 2321 C CA . ALA A 1 297 ? -5.480 5.423 25.659 1.00 95.75 297 ALA A CA 1
ATOM 2322 C C . ALA A 1 297 ? -5.273 4.500 24.454 1.00 95.75 297 ALA A C 1
ATOM 2324 O O . ALA A 1 297 ? -4.949 3.329 24.640 1.00 95.75 297 ALA A O 1
ATOM 2325 N N . ASP A 1 298 ? -5.465 5.030 23.246 1.00 97.69 298 ASP A N 1
ATOM 2326 C CA . ASP A 1 298 ? -5.250 4.337 21.973 1.00 97.69 298 ASP A CA 1
ATOM 2327 C C . ASP A 1 298 ? -5.822 2.901 21.932 1.00 97.69 298 ASP A C 1
ATOM 2329 O O . ASP A 1 298 ? -5.084 1.936 21.684 1.00 97.69 298 ASP A O 1
ATOM 2333 N N . PRO A 1 299 ? -7.131 2.719 22.212 1.00 98.31 299 PRO A N 1
ATOM 2334 C CA . PRO A 1 299 ? -7.754 1.405 22.158 1.00 98.31 299 PRO A CA 1
ATOM 2335 C C . PRO A 1 299 ? -7.731 0.855 20.728 1.00 98.31 299 PRO A C 1
ATOM 2337 O O . PRO A 1 299 ? -7.800 1.589 19.738 1.00 98.31 299 PRO A O 1
ATOM 2340 N N . VAL A 1 300 ? -7.700 -0.465 20.606 1.00 98.75 300 VAL A N 1
ATOM 2341 C CA . VAL A 1 300 ? -7.946 -1.135 19.332 1.00 98.75 300 VAL A CA 1
ATOM 2342 C C . VAL A 1 300 ? -9.442 -1.212 19.090 1.00 98.75 300 VAL A C 1
ATOM 2344 O O . VAL A 1 300 ? -10.210 -1.571 19.979 1.00 98.75 300 VAL A O 1
ATOM 2347 N N . LEU A 1 301 ? -9.840 -0.874 17.869 1.00 98.69 301 LEU A N 1
ATOM 2348 C CA . LEU A 1 301 ? -11.185 -1.010 17.346 1.00 98.69 301 LEU A CA 1
ATOM 2349 C C . LEU A 1 301 ? -11.168 -2.026 16.201 1.00 98.69 301 LEU A C 1
ATOM 2351 O O . LEU A 1 301 ? -10.472 -1.825 15.207 1.00 98.69 301 LEU A O 1
ATOM 2355 N N . GLN A 1 302 ? -11.978 -3.071 16.316 1.00 98.88 302 GLN A N 1
ATOM 2356 C CA . GLN A 1 302 ? -12.287 -4.003 15.235 1.00 98.88 302 GLN A CA 1
ATOM 2357 C C . GLN A 1 302 ? -13.743 -3.813 14.812 1.00 98.88 302 GLN A C 1
ATOM 2359 O O . GLN A 1 302 ? -14.639 -3.823 15.660 1.00 98.88 302 GLN A O 1
ATOM 2364 N N . VAL A 1 303 ? -13.960 -3.637 13.510 1.00 98.81 303 VAL A N 1
ATOM 2365 C CA . VAL A 1 303 ? -15.281 -3.492 12.891 1.00 98.81 303 VAL A CA 1
ATOM 2366 C C . VAL A 1 303 ? -15.611 -4.784 12.159 1.00 98.81 303 VAL A C 1
ATOM 2368 O O . VAL A 1 303 ? -14.829 -5.221 11.317 1.00 98.81 303 VAL A O 1
ATOM 2371 N N . ILE A 1 304 ? -16.751 -5.385 12.485 1.00 98.88 304 ILE A N 1
ATOM 2372 C CA . ILE A 1 304 ? -17.226 -6.643 11.905 1.00 98.88 304 ILE A CA 1
ATOM 2373 C C . ILE A 1 304 ? -18.602 -6.386 11.304 1.00 98.88 304 ILE A C 1
ATOM 2375 O O . ILE A 1 304 ? -19.467 -5.831 11.985 1.00 98.88 304 ILE A O 1
ATOM 2379 N N . ASP A 1 305 ? -18.790 -6.755 10.045 1.00 98.56 305 ASP A N 1
ATOM 2380 C CA . ASP A 1 305 ? -20.094 -6.706 9.390 1.00 98.56 305 ASP A CA 1
ATOM 2381 C C . ASP A 1 305 ? -20.917 -7.931 9.816 1.00 98.56 305 ASP A C 1
ATOM 2383 O O . ASP A 1 305 ? -20.451 -9.063 9.716 1.00 98.56 305 ASP A O 1
ATOM 2387 N N . GLU A 1 306 ? -22.116 -7.727 10.368 1.00 98.69 306 GLU A N 1
ATOM 2388 C CA . GLU A 1 306 ? -22.912 -8.840 10.909 1.00 98.69 306 GLU A CA 1
ATOM 2389 C C . GLU A 1 306 ? -23.583 -9.683 9.816 1.00 98.69 306 GLU A C 1
ATOM 2391 O O . GLU A 1 306 ? -24.043 -10.784 10.112 1.00 98.69 306 GLU A O 1
ATOM 2396 N N . ALA A 1 307 ? -23.637 -9.207 8.567 1.00 98.25 307 ALA A N 1
ATOM 2397 C CA . ALA A 1 307 ? -24.299 -9.944 7.491 1.00 98.25 307 ALA A CA 1
ATOM 2398 C C . ALA A 1 307 ? -23.501 -11.173 7.021 1.00 98.25 307 ALA A C 1
ATOM 2400 O O . ALA A 1 307 ? -24.097 -12.168 6.617 1.00 98.25 307 ALA A O 1
ATOM 2401 N N . ASP A 1 308 ? -22.170 -11.113 7.078 1.00 97.56 308 ASP A N 1
ATOM 2402 C CA . ASP A 1 308 ? -21.263 -12.195 6.660 1.00 97.56 308 ASP A CA 1
ATOM 2403 C C . ASP A 1 308 ? -20.197 -12.541 7.713 1.00 97.56 308 ASP A C 1
ATOM 2405 O O . ASP A 1 308 ? -19.456 -13.511 7.553 1.00 97.56 308 ASP A O 1
ATOM 2409 N N . GLY A 1 309 ? -20.129 -11.787 8.814 1.00 97.75 309 GLY A N 1
ATOM 2410 C CA . GLY A 1 309 ? -19.121 -11.964 9.853 1.00 97.75 309 GLY A CA 1
ATOM 2411 C C . GLY A 1 309 ? -17.727 -11.485 9.440 1.00 97.75 309 GLY A C 1
ATOM 2412 O O . GLY A 1 309 ? -16.765 -11.742 10.170 1.00 97.75 309 GLY A O 1
ATOM 2413 N N . GLU A 1 310 ? -17.586 -10.794 8.303 1.00 97.38 310 GLU A N 1
ATOM 2414 C CA . GLU A 1 310 ? -16.292 -10.320 7.824 1.00 97.38 310 GLU A CA 1
ATOM 2415 C C . GLU A 1 310 ? -15.758 -9.199 8.728 1.00 97.38 310 GLU A C 1
ATOM 2417 O O . GLU A 1 310 ? -16.447 -8.233 9.073 1.00 97.38 310 GLU A O 1
ATOM 2422 N N . ILE A 1 311 ? -14.476 -9.289 9.088 1.00 98.50 311 ILE A N 1
ATOM 2423 C CA . ILE A 1 311 ? -13.763 -8.167 9.698 1.00 98.50 311 ILE A CA 1
ATOM 2424 C C . ILE A 1 311 ? -13.506 -7.116 8.616 1.00 98.50 311 ILE A C 1
ATOM 2426 O O . ILE A 1 311 ? -12.571 -7.243 7.827 1.00 98.50 311 ILE A O 1
ATOM 2430 N N . VAL A 1 312 ? -14.264 -6.023 8.646 1.00 98.56 312 VAL A N 1
ATOM 2431 C CA . VAL A 1 312 ? -14.112 -4.887 7.725 1.00 98.56 312 VAL A CA 1
ATOM 2432 C C . VAL A 1 312 ? -12.728 -4.242 7.854 1.00 98.56 312 VAL A C 1
ATOM 2434 O O . VAL A 1 312 ? -12.111 -3.882 6.848 1.00 98.56 312 VAL A O 1
ATOM 2437 N N . TYR A 1 313 ? -12.254 -4.070 9.095 1.00 98.81 313 TYR A N 1
ATOM 2438 C CA . TYR A 1 313 ? -10.872 -3.736 9.455 1.00 98.81 313 TYR A CA 1
ATOM 2439 C C . TYR A 1 313 ? -10.648 -3.802 10.969 1.00 98.81 313 TYR A C 1
ATOM 2441 O O . TYR A 1 313 ? -11.593 -3.742 11.762 1.00 98.81 313 TYR A O 1
ATOM 2449 N N . THR A 1 314 ? -9.375 -3.811 11.364 1.00 98.88 314 THR A N 1
ATOM 2450 C CA . THR A 1 314 ? -8.947 -3.516 12.736 1.00 98.88 314 THR A CA 1
ATOM 2451 C C . THR A 1 314 ? -7.946 -2.362 12.727 1.00 98.88 314 THR A C 1
ATOM 2453 O O . THR A 1 314 ? -7.104 -2.278 11.836 1.00 98.88 314 THR A O 1
ATOM 2456 N N . LEU A 1 315 ? -8.026 -1.473 13.718 1.00 98.56 315 LEU A N 1
ATOM 2457 C CA . LEU A 1 315 ? -7.138 -0.320 13.866 1.00 98.56 315 LEU A CA 1
ATOM 2458 C C . LEU A 1 315 ? -6.885 -0.009 15.342 1.00 98.56 315 LEU A C 1
ATOM 2460 O O . LEU A 1 315 ? -7.833 0.089 16.121 1.00 98.56 315 LEU A O 1
ATOM 2464 N N . ARG A 1 316 ? -5.628 0.251 15.720 1.00 98.56 316 ARG A N 1
ATOM 2465 C CA . ARG A 1 316 ? -5.329 0.987 16.957 1.00 98.56 316 ARG A CA 1
ATOM 2466 C C . ARG A 1 316 ? -5.537 2.480 16.721 1.00 98.56 316 ARG A C 1
ATOM 2468 O O . ARG A 1 316 ? -4.805 3.087 15.944 1.00 98.56 316 ARG A O 1
ATOM 2475 N N . ILE A 1 317 ? -6.551 3.068 17.350 1.00 97.94 317 ILE A N 1
ATOM 2476 C CA . ILE A 1 317 ? -6.889 4.479 17.110 1.00 97.94 317 ILE A CA 1
ATOM 2477 C C . ILE A 1 317 ? -5.886 5.403 17.816 1.00 97.94 317 ILE A C 1
ATOM 2479 O O . ILE A 1 317 ? -5.284 5.021 18.815 1.00 97.94 317 ILE A O 1
ATOM 2483 N N . LYS A 1 318 ? -5.727 6.637 17.322 1.00 97.31 318 LYS A N 1
ATOM 2484 C CA . LYS A 1 318 ? -5.026 7.714 18.042 1.00 97.31 318 LYS A CA 1
ATOM 2485 C C . LYS A 1 318 ? -6.014 8.427 18.965 1.00 97.31 318 LYS A C 1
ATOM 2487 O O . LYS A 1 318 ? -7.034 8.939 18.504 1.00 97.31 318 LYS A O 1
ATOM 2492 N N . GLY A 1 319 ? -5.706 8.493 20.253 1.00 97.19 319 GLY A N 1
ATOM 2493 C CA . GLY A 1 319 ? -6.544 9.100 21.278 1.00 97.19 319 GLY A CA 1
ATOM 2494 C C . GLY A 1 319 ? -7.654 8.171 21.771 1.00 97.19 319 GLY A C 1
ATOM 2495 O O . GLY A 1 319 ? -7.498 6.960 21.865 1.00 97.19 319 GLY A O 1
ATOM 2496 N N . SER A 1 320 ? -8.793 8.757 22.141 1.00 97.44 320 SER A N 1
ATOM 2497 C CA . SER A 1 320 ? -9.897 8.054 22.812 1.00 97.44 320 SER A CA 1
ATOM 2498 C C . SER A 1 320 ? -11.238 8.198 22.093 1.00 97.44 320 SER A C 1
ATOM 2500 O O . SER A 1 320 ? -12.291 7.912 22.663 1.00 97.44 320 SER A O 1
ATOM 2502 N N . SER A 1 321 ? -11.230 8.670 20.845 1.00 97.94 321 SER A N 1
ATOM 2503 C CA . SER A 1 321 ? -12.442 8.882 20.060 1.00 97.94 321 SER A CA 1
ATOM 2504 C C . SER A 1 321 ? -12.210 8.534 18.599 1.00 97.94 321 SER A C 1
ATOM 2506 O O . SER A 1 321 ? -11.256 9.018 17.999 1.00 97.94 321 SER A O 1
ATOM 2508 N N . PHE A 1 322 ? -13.106 7.748 18.008 1.00 98.00 322 PHE A N 1
ATOM 2509 C CA . PHE A 1 322 ? -13.038 7.403 16.589 1.00 98.00 322 PHE A CA 1
ATOM 2510 C C . PHE A 1 322 ? -14.436 7.186 16.016 1.00 98.00 322 PHE A C 1
ATOM 2512 O O . PHE A 1 322 ? -15.297 6.599 16.674 1.00 98.00 322 PHE A O 1
ATOM 2519 N N . ARG A 1 323 ? -14.668 7.665 14.790 1.00 97.81 323 ARG A N 1
ATOM 2520 C CA . ARG A 1 323 ? -15.909 7.431 14.043 1.00 97.81 323 ARG A CA 1
ATOM 2521 C C . ARG A 1 323 ? -15.620 6.416 12.933 1.00 97.81 323 ARG A C 1
ATOM 2523 O O . ARG A 1 323 ? -14.979 6.787 11.950 1.00 97.81 323 ARG A O 1
ATOM 2530 N N . PRO A 1 324 ? -16.047 5.152 13.081 1.00 98.12 324 PRO A N 1
ATOM 2531 C CA . PRO A 1 324 ? -15.742 4.118 12.101 1.00 98.12 324 PRO A CA 1
ATOM 2532 C C . PRO A 1 324 ? -16.454 4.386 10.775 1.00 98.12 324 PRO A C 1
ATOM 2534 O O . PRO A 1 324 ? -17.631 4.754 10.773 1.00 98.12 324 PRO A O 1
ATOM 2537 N N . LYS A 1 325 ? -15.754 4.181 9.658 1.00 97.56 325 LYS A N 1
ATOM 2538 C CA . LYS A 1 325 ? -16.358 4.185 8.323 1.00 97.56 325 LYS A CA 1
ATOM 2539 C C . LYS A 1 325 ? -16.763 2.772 7.934 1.00 97.56 325 LYS A C 1
ATOM 2541 O O . LYS A 1 325 ? -16.062 1.823 8.264 1.00 97.56 325 LYS A O 1
ATOM 2546 N N . VAL A 1 326 ? -17.863 2.647 7.207 1.00 98.12 326 VAL A N 1
ATOM 2547 C CA . VAL A 1 326 ? -18.315 1.373 6.639 1.00 98.12 326 VAL A CA 1
ATOM 2548 C C . VAL A 1 326 ? -18.784 1.584 5.200 1.00 98.12 326 VAL A C 1
ATOM 2550 O O . VAL A 1 326 ? -19.072 2.707 4.767 1.00 98.12 326 VAL A O 1
ATOM 2553 N N . PHE A 1 327 ? -18.792 0.502 4.428 1.00 97.25 327 PHE A N 1
ATOM 2554 C CA . PHE A 1 327 ? -18.864 0.558 2.960 1.00 97.25 327 PHE A CA 1
ATOM 2555 C C . PHE A 1 327 ? -20.200 0.083 2.399 1.00 97.25 327 PHE A C 1
ATOM 2557 O O . PHE A 1 327 ? -20.384 0.066 1.188 1.00 97.25 327 PHE A O 1
ATOM 2564 N N . ARG A 1 328 ? -21.142 -0.251 3.280 1.00 96.75 328 ARG A N 1
ATOM 2565 C CA . ARG A 1 328 ? -22.544 -0.492 2.960 1.00 96.75 328 ARG A CA 1
ATOM 2566 C C . ARG A 1 328 ? -23.418 -0.097 4.145 1.00 96.75 328 ARG A C 1
ATOM 2568 O O . ARG A 1 328 ? -22.922 0.178 5.238 1.00 96.75 328 ARG A O 1
ATOM 2575 N N . GLU A 1 329 ? -24.714 -0.002 3.895 1.00 98.12 329 GLU A N 1
ATOM 2576 C CA . GLU A 1 329 ? -25.704 0.084 4.960 1.00 98.12 329 GLU A CA 1
ATOM 2577 C C . GLU A 1 329 ? -25.889 -1.291 5.596 1.00 98.12 329 GLU A C 1
ATOM 2579 O O . GLU A 1 329 ? -25.929 -2.298 4.892 1.00 98.12 329 GLU A O 1
ATOM 2584 N N . GLY A 1 330 ? -25.970 -1.331 6.922 1.00 98.06 330 GLY A N 1
ATOM 2585 C CA . GLY A 1 330 ? -26.114 -2.585 7.643 1.00 98.06 330 GLY A CA 1
ATOM 2586 C C . GLY A 1 330 ? -25.917 -2.454 9.145 1.00 98.06 330 GLY A C 1
ATOM 2587 O O . GLY A 1 330 ? -25.889 -1.351 9.711 1.00 98.06 330 GLY A O 1
ATOM 2588 N N . VAL A 1 331 ? -25.770 -3.620 9.766 1.00 98.69 331 VAL A N 1
ATOM 2589 C CA . VAL A 1 331 ? -25.584 -3.804 11.203 1.00 98.69 331 VAL A CA 1
ATOM 2590 C C . VAL A 1 331 ? -24.185 -4.344 11.453 1.00 98.69 331 VAL A C 1
ATOM 2592 O O . VAL A 1 331 ? -23.693 -5.193 10.712 1.00 98.69 331 VAL A O 1
ATOM 2595 N N . TYR A 1 332 ? -23.535 -3.814 12.482 1.00 98.88 332 TYR A N 1
ATOM 2596 C CA . TYR A 1 332 ? -22.132 -4.074 12.748 1.00 98.88 332 TYR A CA 1
ATOM 2597 C C . TYR A 1 332 ? -21.900 -4.446 14.206 1.00 98.88 332 TYR A C 1
ATOM 2599 O O . TYR A 1 332 ? -22.502 -3.878 15.122 1.00 98.88 332 TYR A O 1
ATOM 2607 N N . THR A 1 333 ? -20.927 -5.326 14.410 1.00 98.88 333 THR A N 1
ATOM 2608 C CA . THR A 1 333 ? -20.324 -5.580 15.711 1.00 98.88 333 THR A CA 1
ATOM 2609 C C . THR A 1 333 ? -19.022 -4.789 15.828 1.00 98.88 333 THR A C 1
ATOM 2611 O O . THR A 1 333 ? -18.176 -4.791 14.932 1.00 98.88 333 THR A O 1
ATOM 2614 N N . LEU A 1 334 ? -18.834 -4.121 16.965 1.00 98.75 334 LEU A N 1
ATOM 2615 C CA . LEU A 1 334 ? -17.600 -3.434 17.326 1.00 98.75 334 LEU A CA 1
ATOM 2616 C C . LEU A 1 334 ? -16.932 -4.138 18.498 1.00 98.75 334 LEU A C 1
ATOM 2618 O O . LEU A 1 334 ? -17.534 -4.267 19.564 1.00 98.75 334 LEU A O 1
ATOM 2622 N N . LYS A 1 335 ? -15.662 -4.515 18.341 1.00 98.69 335 LYS A N 1
ATOM 2623 C CA . LYS A 1 335 ? -14.808 -4.870 19.480 1.00 98.69 335 LYS A CA 1
ATOM 2624 C C . LYS A 1 335 ? -13.868 -3.712 19.773 1.00 98.69 335 LYS A C 1
ATOM 2626 O O . LYS A 1 335 ? -13.190 -3.230 18.870 1.00 98.69 335 LYS A O 1
ATOM 2631 N N . VAL A 1 336 ? -13.841 -3.257 21.019 1.00 98.69 336 VAL A N 1
ATOM 2632 C CA . VAL A 1 336 ? -13.061 -2.094 21.462 1.00 98.69 336 VAL A CA 1
ATOM 2633 C C . VAL A 1 336 ? -12.245 -2.489 22.684 1.00 98.69 336 VAL A C 1
ATOM 2635 O O . VAL A 1 336 ? -12.805 -3.124 23.574 1.00 98.69 336 VAL A O 1
ATOM 2638 N N . GLY A 1 337 ? -10.972 -2.105 22.770 1.00 98.25 337 GLY A N 1
ATOM 2639 C CA . GLY A 1 337 ? -10.171 -2.302 23.984 1.00 98.25 337 GLY A CA 1
ATOM 2640 C C . GLY A 1 337 ? -8.708 -2.661 23.728 1.00 98.25 337 GLY A C 1
ATOM 2641 O O . GLY A 1 337 ? -8.147 -2.266 22.709 1.00 98.25 337 GLY A O 1
ATOM 2642 N N . GLU A 1 338 ? -8.096 -3.412 24.648 1.00 97.31 338 GLU A N 1
ATOM 2643 C CA . GLU A 1 338 ? -6.735 -3.943 24.490 1.00 97.31 338 GLU A CA 1
ATOM 2644 C C . GLU A 1 338 ? -6.773 -5.425 24.065 1.00 97.31 338 GLU A C 1
ATOM 2646 O O . GLU A 1 338 ? -7.174 -6.276 24.871 1.00 97.31 338 GLU A O 1
ATOM 2651 N N . PRO A 1 339 ? -6.368 -5.764 22.824 1.00 94.69 339 PRO A N 1
ATOM 2652 C CA . PRO A 1 339 ? -6.467 -7.122 22.300 1.00 94.69 339 PRO A CA 1
ATOM 2653 C C . PRO A 1 339 ? -5.735 -8.161 23.153 1.00 94.69 339 PRO A C 1
ATOM 2655 O O . PRO A 1 339 ? -4.651 -7.914 23.669 1.00 94.69 339 PRO A O 1
ATOM 2658 N N . GLY A 1 340 ? -6.309 -9.362 23.254 1.00 90.88 340 GLY A N 1
ATOM 2659 C CA . GLY A 1 340 ? -5.719 -10.466 24.021 1.00 90.88 340 GLY A CA 1
ATOM 2660 C C . GLY A 1 340 ? -5.855 -10.339 25.541 1.00 90.88 340 GLY A C 1
ATOM 2661 O O . GLY A 1 340 ? -5.253 -11.129 26.259 1.00 90.88 340 GLY A O 1
ATOM 2662 N N . THR A 1 341 ? -6.639 -9.377 26.035 1.00 94.88 341 THR A N 1
ATOM 2663 C CA . THR A 1 341 ? -6.918 -9.194 27.466 1.00 94.88 341 THR A CA 1
ATOM 2664 C C . THR A 1 341 ? -8.422 -9.215 27.741 1.00 94.88 341 THR A C 1
ATOM 2666 O O . THR A 1 341 ? -9.234 -9.040 26.832 1.00 94.88 341 THR A O 1
ATOM 2669 N N . GLU A 1 342 ? -8.806 -9.341 29.013 1.00 95.38 342 GLU A N 1
ATOM 2670 C CA . GLU A 1 342 ? -10.200 -9.178 29.462 1.00 95.38 342 GLU A CA 1
ATOM 2671 C C . GLU A 1 342 ? -10.727 -7.747 29.258 1.00 95.38 342 GLU A C 1
ATOM 2673 O O . GLU A 1 342 ? -11.932 -7.499 29.287 1.00 95.38 342 GLU A O 1
ATOM 2678 N N . LYS A 1 343 ? -9.836 -6.782 28.989 1.00 96.44 343 LYS A N 1
ATOM 2679 C CA . LYS A 1 343 ? -10.180 -5.392 28.671 1.00 96.44 343 LYS A CA 1
ATOM 2680 C C . LYS A 1 343 ? -10.538 -5.228 27.191 1.00 96.44 343 LYS A C 1
ATOM 2682 O O . LYS A 1 343 ? -10.156 -4.238 26.574 1.00 96.44 343 LYS A O 1
ATOM 2687 N N . MET A 1 344 ? -11.296 -6.172 26.639 1.00 97.75 344 MET A N 1
ATOM 2688 C CA . MET A 1 344 ? -11.966 -6.076 25.342 1.00 97.75 344 MET A CA 1
ATOM 2689 C C . MET A 1 344 ? -13.476 -6.099 25.557 1.00 97.75 344 MET A C 1
ATOM 2691 O O . MET A 1 344 ? -14.006 -6.984 26.221 1.00 97.75 344 MET A O 1
ATOM 2695 N N . LYS A 1 345 ? -14.186 -5.131 24.980 1.00 98.31 345 LYS A N 1
ATOM 2696 C CA . LYS A 1 345 ? -15.649 -5.043 25.029 1.00 98.31 345 LYS A CA 1
ATOM 2697 C C . LYS A 1 345 ? -16.231 -5.220 23.638 1.00 98.31 345 LYS A C 1
ATOM 2699 O O . LYS A 1 345 ? -15.731 -4.626 22.686 1.00 98.31 345 LYS A O 1
ATOM 2704 N N . THR A 1 346 ? -17.308 -5.992 23.551 1.00 98.44 346 THR A N 1
ATOM 2705 C CA . THR A 1 346 ? -18.048 -6.246 22.312 1.00 98.44 346 THR A CA 1
ATOM 2706 C C . THR A 1 346 ? -19.381 -5.511 22.358 1.00 98.44 346 THR A C 1
ATOM 2708 O O . THR A 1 346 ? 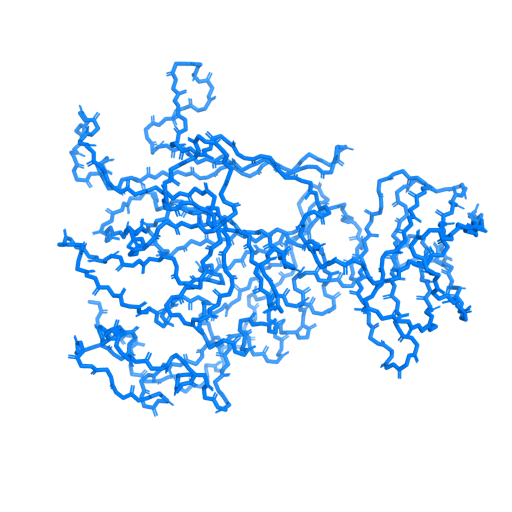-20.110 -5.599 23.343 1.00 98.44 346 THR A O 1
ATOM 2711 N N . LEU A 1 347 ? -19.689 -4.778 21.294 1.00 98.56 347 LEU A N 1
ATOM 2712 C CA . LEU A 1 347 ? -20.945 -4.069 21.087 1.00 98.56 347 LEU A CA 1
ATOM 2713 C C . LEU A 1 347 ? -21.569 -4.609 19.801 1.00 98.56 347 LEU A C 1
ATOM 2715 O O . LEU A 1 347 ? -20.985 -4.430 18.737 1.00 98.56 347 LEU A O 1
ATOM 2719 N N . THR A 1 348 ? -22.715 -5.270 19.894 1.00 98.56 348 THR A N 1
ATOM 2720 C CA . THR A 1 348 ? -23.427 -5.854 18.747 1.00 98.56 348 THR A CA 1
ATOM 2721 C C . THR A 1 348 ? -24.604 -4.975 18.331 1.00 98.56 348 THR A C 1
ATOM 2723 O O . THR A 1 348 ? -25.007 -4.069 19.070 1.00 98.56 348 THR A O 1
ATOM 2726 N N . GLY A 1 349 ? -25.169 -5.222 17.149 1.00 98.44 349 GLY A N 1
ATOM 2727 C CA . GLY A 1 349 ? -26.392 -4.552 16.713 1.00 98.44 349 GLY A CA 1
ATOM 2728 C C . GLY A 1 349 ? -26.200 -3.070 16.368 1.00 98.44 349 GLY A C 1
ATOM 2729 O O . GLY A 1 349 ? -27.153 -2.285 16.430 1.00 98.44 349 GLY A O 1
ATOM 2730 N N . ILE A 1 350 ? -24.972 -2.641 16.054 1.00 98.56 350 ILE A N 1
ATOM 2731 C CA . ILE A 1 350 ? -24.667 -1.231 15.803 1.00 98.56 350 ILE A CA 1
ATOM 2732 C C . ILE A 1 350 ? -25.074 -0.867 14.380 1.00 98.56 350 ILE A C 1
ATOM 2734 O O . ILE A 1 350 ? -24.402 -1.201 13.409 1.00 98.56 350 ILE A O 1
ATOM 2738 N N . GLN A 1 351 ? -26.179 -0.137 14.273 1.00 98.25 351 GLN A N 1
ATOM 2739 C CA . GLN A 1 351 ? -26.698 0.349 12.999 1.00 98.25 351 GLN A CA 1
ATOM 2740 C C . GLN A 1 351 ? -25.762 1.385 12.374 1.00 98.25 351 GLN A C 1
ATOM 2742 O O . GLN A 1 351 ? -25.333 2.343 13.033 1.00 98.25 351 GLN A O 1
ATOM 2747 N N . SER A 1 352 ? -25.497 1.215 11.083 1.00 98.19 352 SER A N 1
ATOM 2748 C CA . SER A 1 352 ? -24.852 2.242 10.275 1.00 98.19 352 SER A CA 1
ATOM 2749 C C . SER A 1 352 ? -25.722 3.499 10.163 1.00 98.19 352 SER A C 1
ATOM 2751 O O . SER A 1 352 ? -26.949 3.457 10.214 1.00 98.19 352 SER A O 1
ATOM 2753 N N . LEU A 1 353 ? -25.067 4.646 10.037 1.00 98.19 353 LEU A N 1
ATOM 2754 C CA . LEU A 1 353 ? -25.666 5.969 9.972 1.00 98.19 353 LEU A CA 1
ATOM 2755 C C . LEU A 1 353 ? -25.275 6.640 8.662 1.00 98.19 353 LEU A C 1
ATOM 2757 O O . LEU A 1 353 ? -24.148 6.495 8.177 1.00 98.19 353 LEU A O 1
ATOM 2761 N N . ALA A 1 354 ? -26.197 7.431 8.120 1.00 96.94 354 ALA A N 1
ATOM 2762 C CA . ALA A 1 354 ? -25.890 8.318 7.011 1.00 96.94 354 ALA A CA 1
ATOM 2763 C C . ALA A 1 354 ? -24.753 9.301 7.391 1.00 96.94 354 ALA A C 1
ATOM 2765 O O . ALA A 1 354 ? -24.623 9.645 8.574 1.00 96.94 354 ALA A O 1
ATOM 2766 N N . PRO A 1 355 ? -23.901 9.729 6.439 1.00 93.75 355 PRO A N 1
ATOM 2767 C CA . PRO A 1 355 ? -22.708 10.538 6.721 1.00 93.75 355 PRO A CA 1
ATOM 2768 C C . PRO A 1 355 ? -22.949 11.784 7.584 1.00 93.75 355 PRO A C 1
ATOM 2770 O O . PRO A 1 355 ? -22.146 12.085 8.474 1.00 93.75 355 PRO A O 1
ATOM 2773 N N . GLU A 1 356 ? -24.077 12.453 7.372 1.00 94.69 356 GLU A N 1
ATOM 2774 C CA . GLU A 1 356 ? -24.528 13.658 8.067 1.00 94.69 356 GLU A CA 1
ATOM 2775 C C . GLU A 1 356 ? -25.084 13.396 9.476 1.00 94.69 356 GLU A C 1
ATOM 2777 O O . GLU A 1 356 ? -25.117 14.299 10.312 1.00 94.69 356 GLU A O 1
ATOM 2782 N N . LYS A 1 357 ? -25.486 12.157 9.786 1.00 95.50 357 LYS A N 1
ATOM 2783 C CA . LYS A 1 357 ? -26.043 11.799 11.096 1.00 95.50 357 LYS A CA 1
ATOM 2784 C C . LYS A 1 357 ? -24.939 11.492 12.101 1.00 95.50 357 LYS A C 1
ATOM 2786 O O . LYS A 1 357 ? -24.050 10.677 11.853 1.00 95.50 357 LYS A O 1
ATOM 2791 N N . SER A 1 358 ? -25.043 12.081 13.289 1.00 91.75 358 SER A N 1
ATOM 2792 C CA . SER A 1 358 ? -24.106 11.854 14.390 1.00 91.75 358 SER A CA 1
ATOM 2793 C C . SER A 1 358 ? -24.798 11.196 15.579 1.00 91.75 358 SER A C 1
ATOM 2795 O O . SER A 1 358 ? -25.855 11.630 16.030 1.00 91.75 358 SER A O 1
ATOM 2797 N N . ARG A 1 359 ? -24.173 10.146 16.110 1.00 97.19 359 ARG A N 1
ATOM 2798 C CA . ARG A 1 359 ? -24.521 9.494 17.377 1.00 97.19 359 ARG A CA 1
ATOM 2799 C C . ARG A 1 359 ? -23.224 9.166 18.098 1.00 97.19 359 ARG A C 1
ATOM 2801 O O . ARG A 1 359 ? -22.201 8.942 17.455 1.00 97.19 359 ARG A O 1
ATOM 2808 N N . MET A 1 360 ? -23.269 9.103 19.424 1.00 98.00 360 MET A N 1
ATOM 2809 C CA . MET A 1 360 ? -22.124 8.728 20.249 1.00 98.00 360 MET A CA 1
ATOM 2810 C C . MET A 1 360 ? -22.442 7.490 21.083 1.00 98.00 360 MET A C 1
ATOM 2812 O O . MET A 1 360 ? -23.516 7.402 21.678 1.00 98.00 360 MET A O 1
ATOM 2816 N N . ILE A 1 361 ? -21.480 6.574 21.174 1.00 98.25 361 ILE A N 1
ATOM 2817 C CA . ILE A 1 361 ? -21.488 5.465 22.130 1.00 98.25 361 ILE A CA 1
ATOM 2818 C C . ILE A 1 361 ? -20.298 5.652 23.067 1.00 98.25 361 ILE A C 1
ATOM 2820 O O . ILE A 1 361 ? -19.173 5.885 22.623 1.00 98.25 361 ILE A O 1
ATOM 2824 N N . ARG A 1 362 ? -20.547 5.583 24.378 1.00 98.19 362 ARG A N 1
ATOM 2825 C CA . ARG A 1 362 ? -19.499 5.693 25.400 1.00 98.19 362 ARG A CA 1
ATOM 2826 C C . ARG A 1 362 ? -19.104 4.307 25.885 1.00 98.19 362 ARG A C 1
ATOM 2828 O O . ARG A 1 362 ? -19.961 3.554 26.331 1.00 98.19 362 ARG A O 1
ATOM 2835 N N . VAL A 1 363 ? -17.809 4.012 25.856 1.00 97.94 363 VAL A N 1
ATOM 2836 C CA . VAL A 1 363 ? -17.238 2.762 26.374 1.00 97.94 363 VAL A CA 1
ATOM 2837 C C . VAL A 1 363 ? -16.300 3.111 27.524 1.00 97.94 363 VAL A C 1
ATOM 2839 O O . VAL A 1 363 ? -15.345 3.863 27.346 1.00 97.94 363 VAL A O 1
ATOM 2842 N N . LYS A 1 364 ? -16.593 2.614 28.725 1.00 96.88 364 LYS A N 1
ATOM 2843 C CA . LYS A 1 364 ? -15.766 2.828 29.922 1.00 96.88 364 LYS A CA 1
ATOM 2844 C C . LYS A 1 364 ? -14.996 1.548 30.228 1.00 96.88 364 LYS A C 1
ATOM 2846 O O . LYS A 1 364 ? -15.643 0.505 30.295 1.00 96.88 364 LYS A O 1
ATOM 2851 N N . PHE A 1 365 ? -13.683 1.633 30.405 1.00 95.00 365 PHE A N 1
ATOM 2852 C CA . PHE A 1 365 ? -12.835 0.548 30.907 1.00 95.00 365 PHE A CA 1
ATOM 2853 C C . PHE A 1 365 ? -12.525 0.726 32.385 1.00 95.00 365 PHE A C 1
ATOM 2855 O O . PHE A 1 365 ? -12.509 1.895 32.843 1.00 95.00 365 PHE A O 1
#

Foldseek 3Di:
DPPPQPWDPLDPPVDDPQDWDADPQEIEGEADQVNWFGRQVVVAPAAPPPDSQFHADLPDQLVSSLDPPGAGRDPVNLVVLQVVQADSASHLFYAYEDAADLAFQFQFKFPVRHGTLGGCVHNVPPVVNSLSNQQSCLQNLYEYEHEDQQKWWWKQFDDPAALQAAIYTHWHAQFRRMATARDDPFFAPPADPPADSSAHWDQGSSRTTIGTQDILGQDDQPPDPPSNRFRSQGWGWDWDQDSLQQKIWIFTAGNPDDPVDPVGDTGPRDTDMDHSNSNRRRDFQWKFAKEFEAPDAQKKKWKAFPVVRDGSHIHRDHGGIDIGGDHDWHWIKIWIANPPDPRIDIDGRTGTHGPPDHDYDYHYD

Radius of gyration: 21.57 Å; chains: 1; bounding box: 59×50×60 Å

Secondary structure (DSSP, 8-state):
--TT-SPPPP----S---EEEEETTEEEEE--HHHHSPP-TTTSPPPSSSSTTEE--TT--GGGGS-TT--SSHHHHHHHHHHHHH--TT-SEEEEEEEE-SS----EETTTTEE-SEETTSTT-SHHHHHHHHHHHHHTT-EEEEE-SSS-EEEEE-SSSTTSS-EEEEPPPSS-SS-EE---SSPPBTPPTTS-TT-EEEE-TTS-EEEEEEE----S--S-SSHHHHTT--EEEEEEEETTTTEEEEEEEETT--TT-TT--PPTT--EEEEGGGGS-PPPSEEPPEEEEES-SS-EEEEEETTT--EEEEEE-SSSEE--EESSSSEEEEEEE-TTSS-EEEEEEEE-B-TT---EEEEE-